Protein AF-A0A1Q9PCT9-F1 (afdb_monomer)

Nearest PDB structures (foldseek):
  8gqr-assembly1_A  TM=2.658E-01  e=9.750E+00  Duganella sp. ZLP-XI
  8h0m-assembly1_A  TM=2.637E-01  e=9.189E+00  Duganella sp. ZLP-XI

Radius of gyration: 24.41 Å; Cα contacts (8 Å, |Δi|>4): 560; chains: 1; bounding box: 60×68×47 Å

Solvent-accessible surface area (backbone atoms only — not comparable to full-atom values): 17422 Å² total; per-residue (Å²): 134,67,71,66,59,60,54,52,51,55,54,53,51,52,54,54,47,61,73,67,68,56,59,69,70,58,54,53,52,54,50,52,53,50,51,51,50,50,50,53,48,48,50,60,70,63,45,73,76,79,74,49,76,70,63,60,78,61,95,57,72,48,66,35,33,53,72,93,43,78,45,73,45,50,66,90,74,45,62,45,87,44,71,81,48,28,26,89,75,34,40,22,55,42,25,54,52,52,48,35,31,79,69,67,76,48,54,67,44,66,49,76,40,80,62,43,72,40,69,45,71,59,26,49,74,89,38,61,46,69,44,63,38,65,25,37,36,70,51,62,96,47,58,55,72,70,59,50,60,56,37,62,64,56,57,69,45,49,45,35,37,42,82,49,59,63,67,58,52,52,54,50,50,52,51,33,31,52,17,43,49,50,16,57,78,52,78,64,44,37,52,29,56,31,40,36,41,35,52,88,90,49,73,50,76,46,64,62,43,68,41,54,52,73,47,90,44,58,66,47,28,28,86,70,50,33,28,53,40,24,50,59,51,31,39,33,76,69,69,75,46,51,72,37,76,41,79,32,59,52,56,94,83,11,78,51,53,71,42,54,40,60,42,23,49,64,91,48,61,48,52,94,62,30,37,63,48,60,34,49,33,55,79,91,24,53,50,81,62,14,31,39,53,78,61,55,39,62,58,34,69,59,71,30,40,59,29,38,38,39,37,58,49,69,111

Secondary structure (DSSP, 8-state):
--HHHHHHHHHHHHHHHHHTT--HHHHHHHHHHHHHHHHHHHHHHHS------PSP--SSPEEEEETTEEEEE-GGG---S-TTTBPTT--BHHHHHHHHHHTTSS-EEEEEETTTTEEEEEEETTB--EEEEEE-TT-------S-GGGSB--TT-EEEEEE--HHHHHHHHHHHHHHHHHHHHTTT-EEEEEEEEE-SS-EEEEEEEEE----TTTTTB-TT--BTHHHHHHHHHTTS--EEEEEES-BTTBS---EEEEEEETTEE-BTTEEEEEEEE-GGGTGGGTTS-S--GGG-B-S--SEEEEEEEE-

Structure (mmCIF, N/CA/C/O backbone):
data_AF-A0A1Q9PCT9-F1
#
_entry.id   AF-A0A1Q9PCT9-F1
#
loop_
_atom_site.group_PDB
_atom_site.id
_atom_site.type_symbol
_atom_site.label_atom_id
_atom_site.label_alt_id
_atom_site.label_comp_id
_atom_site.label_asym_id
_atom_site.label_entity_id
_atom_site.label_seq_id
_atom_site.pdbx_PDB_ins_code
_atom_site.Cartn_x
_atom_site.Cartn_y
_atom_site.Cartn_z
_atom_site.occupancy
_atom_site.B_iso_or_equiv
_atom_site.auth_seq_id
_atom_site.auth_comp_id
_atom_site.auth_asym_id
_atom_site.auth_atom_id
_atom_site.pdbx_PDB_model_num
ATOM 1 N N . MET A 1 1 ? 27.025 -25.330 0.354 1.00 53.88 1 MET A N 1
ATOM 2 C CA . MET A 1 1 ? 28.000 -26.376 -0.045 1.00 53.88 1 MET A CA 1
ATOM 3 C C . MET A 1 1 ? 28.282 -26.209 -1.534 1.00 53.88 1 MET A C 1
ATOM 5 O O . MET A 1 1 ? 27.328 -26.138 -2.293 1.00 53.88 1 MET A O 1
ATOM 9 N N . ASN A 1 2 ? 29.544 -26.046 -1.945 1.00 63.84 2 ASN A N 1
ATOM 10 C CA . ASN A 1 2 ? 29.893 -25.657 -3.320 1.00 63.84 2 ASN A CA 1
ATOM 11 C C . ASN A 1 2 ? 29.570 -26.757 -4.348 1.00 63.84 2 ASN A C 1
ATOM 13 O O . ASN A 1 2 ? 29.967 -27.908 -4.169 1.00 63.84 2 ASN A O 1
ATOM 17 N N . ILE A 1 3 ? 28.930 -26.379 -5.462 1.00 64.38 3 ILE A N 1
ATOM 18 C CA . ILE A 1 3 ? 28.614 -27.245 -6.620 1.00 64.38 3 ILE A CA 1
ATOM 19 C C . ILE A 1 3 ? 29.861 -27.997 -7.129 1.00 64.38 3 ILE A C 1
ATOM 21 O O . ILE A 1 3 ? 29.770 -29.138 -7.587 1.00 64.38 3 ILE A O 1
ATOM 25 N N . SER A 1 4 ? 31.049 -27.405 -6.970 1.00 65.88 4 SER A N 1
ATOM 26 C CA . SER A 1 4 ? 32.327 -28.015 -7.351 1.00 65.88 4 SER A CA 1
ATOM 27 C C . SER A 1 4 ? 32.600 -29.360 -6.663 1.00 65.88 4 SER A C 1
ATOM 29 O O . SER A 1 4 ? 33.186 -30.241 -7.294 1.00 65.88 4 SER A O 1
ATOM 31 N N . ILE A 1 5 ? 32.136 -29.563 -5.424 1.00 75.38 5 ILE A N 1
ATOM 32 C CA . ILE A 1 5 ? 32.334 -30.813 -4.669 1.00 75.38 5 ILE A CA 1
ATOM 33 C C . ILE A 1 5 ? 31.554 -31.962 -5.320 1.00 75.38 5 ILE A C 1
ATOM 35 O O . ILE A 1 5 ? 32.090 -33.054 -5.507 1.00 75.38 5 ILE A O 1
ATOM 39 N N . PHE A 1 6 ? 30.315 -31.709 -5.744 1.00 70.19 6 PHE A N 1
ATOM 40 C CA . PHE A 1 6 ? 29.478 -32.711 -6.403 1.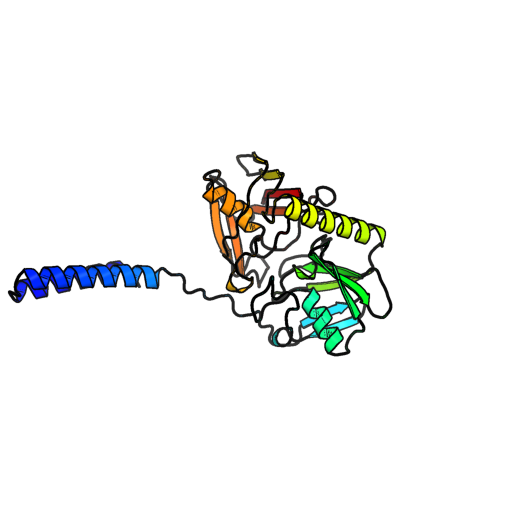00 70.19 6 PHE A CA 1
ATOM 41 C C . PHE A 1 6 ? 30.021 -33.122 -7.774 1.00 70.19 6 PHE A C 1
ATOM 43 O O . PHE A 1 6 ? 30.027 -34.308 -8.107 1.00 70.19 6 PHE A O 1
ATOM 50 N N . ILE A 1 7 ? 30.549 -32.160 -8.537 1.00 70.56 7 ILE A N 1
ATOM 51 C CA . ILE A 1 7 ? 31.214 -32.431 -9.818 1.00 70.56 7 ILE A CA 1
ATOM 52 C C . ILE A 1 7 ? 32.439 -33.331 -9.598 1.00 70.56 7 ILE A C 1
ATOM 54 O O . ILE A 1 7 ? 32.615 -34.318 -10.314 1.00 70.56 7 ILE A O 1
ATOM 58 N N . HIS A 1 8 ? 33.252 -33.051 -8.574 1.00 73.12 8 HIS A N 1
ATOM 59 C CA . HIS A 1 8 ? 34.438 -33.857 -8.262 1.00 73.12 8 HIS A CA 1
ATOM 60 C C . HIS A 1 8 ? 34.081 -35.292 -7.851 1.00 73.12 8 HIS A C 1
ATOM 62 O O . HIS A 1 8 ? 34.725 -36.237 -8.312 1.00 73.12 8 HIS A O 1
ATOM 68 N N . ILE A 1 9 ? 33.026 -35.477 -7.052 1.00 75.56 9 ILE A N 1
ATOM 69 C CA . ILE A 1 9 ? 32.539 -36.809 -6.661 1.00 75.56 9 ILE A CA 1
ATOM 70 C C . ILE A 1 9 ? 32.035 -37.585 -7.888 1.00 75.56 9 ILE A C 1
ATOM 72 O O . ILE A 1 9 ? 32.406 -38.747 -8.071 1.00 75.56 9 ILE A O 1
ATOM 76 N N . GLY A 1 10 ? 31.253 -36.945 -8.766 1.00 73.94 10 GLY A N 1
ATOM 77 C CA . GLY A 1 10 ? 30.738 -37.573 -9.987 1.00 73.94 10 GLY A CA 1
ATOM 78 C C . GLY A 1 10 ? 31.847 -38.018 -10.948 1.00 73.94 10 GLY A C 1
ATOM 79 O O . GLY A 1 10 ? 31.824 -39.142 -11.460 1.00 73.94 10 GLY A O 1
ATOM 80 N N . VAL A 1 11 ? 32.869 -37.177 -11.145 1.00 75.69 11 VAL A N 1
ATOM 81 C CA . VAL A 1 11 ? 34.042 -37.514 -11.970 1.00 75.69 11 VAL A CA 1
ATOM 82 C C . VAL A 1 11 ? 34.851 -38.649 -11.336 1.00 75.69 11 VAL A C 1
ATOM 84 O O . VAL A 1 11 ? 35.201 -39.607 -12.029 1.00 75.69 11 VAL A O 1
ATOM 87 N N . GLY A 1 12 ? 35.095 -38.602 -10.023 1.00 77.44 12 GLY A N 1
ATOM 88 C CA . GLY A 1 12 ? 35.807 -39.659 -9.301 1.00 77.44 12 GLY A CA 1
ATOM 89 C C . GLY A 1 12 ? 35.117 -41.022 -9.416 1.00 77.44 12 GLY A C 1
ATOM 90 O O . GLY A 1 12 ? 35.763 -42.032 -9.709 1.00 77.44 12 GLY A O 1
ATOM 91 N N . PHE A 1 13 ? 33.789 -41.053 -9.284 1.00 77.00 13 PHE A N 1
ATOM 92 C CA . PHE A 1 13 ? 32.997 -42.279 -9.394 1.00 77.00 13 PHE A CA 1
ATOM 93 C C . PHE A 1 13 ? 33.068 -42.905 -10.798 1.00 77.00 13 PHE A C 1
ATOM 95 O O . PHE A 1 13 ? 33.233 -44.122 -10.933 1.00 77.00 13 PHE A O 1
ATOM 102 N N . LYS A 1 14 ? 33.055 -42.078 -11.855 1.00 71.44 14 LYS A N 1
ATOM 103 C CA . LYS A 1 14 ? 33.232 -42.530 -13.247 1.00 71.44 14 LYS A CA 1
ATOM 104 C C . LYS A 1 14 ? 34.554 -43.279 -13.445 1.00 71.44 14 LYS A C 1
ATOM 106 O O . LYS A 1 14 ? 34.566 -44.354 -14.048 1.00 71.44 14 LYS A O 1
ATOM 111 N N . PHE A 1 15 ? 35.660 -42.755 -12.917 1.00 76.12 15 PHE A N 1
ATOM 112 C CA . PHE A 1 15 ? 36.971 -43.403 -13.039 1.00 76.12 15 PHE A CA 1
ATOM 113 C C . PHE A 1 15 ? 37.036 -44.749 -12.305 1.00 76.12 15 PHE A C 1
ATOM 115 O O . PHE A 1 15 ? 37.636 -45.700 -12.816 1.00 76.12 15 PHE A O 1
ATOM 122 N N . VAL A 1 16 ? 36.372 -44.874 -11.153 1.00 78.62 16 VAL A N 1
ATOM 123 C CA . VAL A 1 16 ? 36.284 -46.142 -10.409 1.00 78.62 16 VAL A CA 1
ATOM 124 C C . VAL A 1 16 ? 35.519 -47.207 -11.204 1.00 78.62 16 VAL A C 1
ATOM 126 O O . VAL A 1 16 ? 35.964 -48.356 -11.273 1.00 78.62 16 VAL A O 1
ATOM 129 N N . LEU A 1 17 ? 34.406 -46.838 -11.848 1.00 72.12 17 LEU A N 1
ATOM 130 C CA . LEU A 1 17 ? 33.608 -47.761 -12.664 1.00 72.12 17 LEU A CA 1
ATOM 131 C C . LEU A 1 17 ? 34.354 -48.244 -13.916 1.00 72.12 17 LEU A C 1
ATOM 133 O O . LEU A 1 17 ? 34.325 -49.438 -14.222 1.00 72.12 17 LEU A O 1
ATOM 137 N N . ILE A 1 18 ? 35.078 -47.345 -14.594 1.00 70.50 18 ILE A N 1
ATOM 138 C CA . ILE A 1 18 ? 35.926 -47.686 -15.749 1.00 70.50 18 ILE A CA 1
ATOM 139 C C . ILE A 1 18 ? 37.023 -48.675 -15.331 1.00 70.50 18 ILE A C 1
ATOM 141 O O . ILE A 1 18 ? 37.248 -49.684 -16.003 1.00 70.50 18 ILE A O 1
ATOM 145 N N . ARG A 1 19 ? 37.666 -48.445 -14.178 1.00 78.81 19 ARG A N 1
ATOM 146 C CA . ARG A 1 19 ? 38.745 -49.306 -13.669 1.00 78.81 19 ARG A CA 1
ATOM 147 C C . ARG A 1 19 ? 38.273 -50.725 -13.331 1.00 78.81 19 ARG A C 1
ATOM 149 O O . ARG A 1 19 ? 39.052 -51.666 -13.463 1.00 78.81 19 ARG A O 1
ATOM 156 N N . LYS A 1 20 ? 37.005 -50.904 -12.947 1.00 77.25 20 LYS A N 1
ATOM 157 C CA . LYS A 1 20 ? 36.415 -52.215 -12.617 1.00 77.25 20 LYS A CA 1
ATOM 158 C C . LYS A 1 20 ? 35.910 -53.019 -13.830 1.00 77.25 20 LYS A C 1
ATOM 160 O O . LYS A 1 20 ? 35.300 -54.065 -13.628 1.00 77.25 20 LYS A O 1
ATOM 165 N N . LYS A 1 21 ? 36.165 -52.580 -15.076 1.00 76.44 21 LYS A N 1
ATOM 166 C CA . LYS A 1 21 ? 35.731 -53.257 -16.325 1.00 76.44 21 LYS A CA 1
ATOM 167 C C . LYS A 1 21 ? 34.232 -53.605 -16.350 1.00 76.44 21 LYS A C 1
ATOM 169 O O . LYS A 1 21 ? 33.817 -54.604 -16.939 1.00 76.44 21 LYS A O 1
ATOM 174 N N . VAL A 1 22 ? 33.405 -52.782 -15.710 1.00 67.75 22 VAL A N 1
ATOM 175 C CA . VAL A 1 22 ? 31.949 -52.938 -15.763 1.00 67.75 22 VAL A CA 1
ATOM 176 C C . VAL A 1 22 ? 31.501 -52.731 -17.215 1.00 67.75 22 VAL A C 1
ATOM 178 O O . VAL A 1 22 ? 31.987 -51.821 -17.888 1.00 67.75 22 VAL A O 1
ATOM 181 N N . LYS A 1 23 ? 30.609 -53.592 -17.731 1.00 68.69 23 LYS A N 1
ATOM 182 C CA . LYS A 1 23 ? 30.134 -53.536 -19.127 1.00 68.69 23 LYS A CA 1
ATOM 183 C C . LYS A 1 23 ? 29.709 -52.109 -19.492 1.00 68.69 23 LYS A C 1
ATOM 185 O O . LYS A 1 23 ? 28.895 -51.507 -18.796 1.00 68.69 23 LYS A O 1
ATOM 190 N N . ASN A 1 24 ? 30.207 -51.618 -20.627 1.00 65.25 24 ASN A N 1
ATOM 191 C CA . ASN A 1 24 ? 30.116 -50.216 -21.059 1.00 65.25 24 ASN A CA 1
ATOM 192 C C . ASN A 1 24 ? 28.680 -49.640 -21.034 1.00 65.25 24 ASN A C 1
ATOM 194 O O . ASN A 1 24 ? 28.473 -48.480 -20.692 1.00 65.25 24 ASN A O 1
ATOM 198 N N . LYS A 1 25 ? 27.661 -50.472 -21.306 1.00 63.91 25 LYS A N 1
ATOM 199 C CA . LYS A 1 25 ? 26.245 -50.072 -21.211 1.00 63.91 25 LYS A CA 1
ATOM 200 C C . LYS A 1 25 ? 25.817 -49.691 -19.786 1.00 63.91 25 LYS A C 1
ATOM 202 O O . LYS A 1 25 ? 25.091 -48.721 -19.620 1.00 63.91 25 LYS A O 1
ATOM 207 N N . PHE A 1 26 ? 26.280 -50.411 -18.766 1.00 68.31 26 PHE A N 1
ATOM 208 C CA . PHE A 1 26 ? 25.910 -50.157 -17.368 1.00 68.31 26 PHE A CA 1
ATOM 209 C C . PHE A 1 26 ? 26.578 -48.886 -16.823 1.00 68.31 26 PHE A C 1
ATOM 211 O O . PHE A 1 26 ? 25.978 -48.146 -16.048 1.00 68.31 26 PHE A O 1
ATOM 218 N N . VAL A 1 27 ? 27.800 -48.599 -17.288 1.00 68.19 27 VAL A N 1
ATOM 219 C CA . VAL A 1 27 ? 28.531 -47.367 -16.956 1.00 68.19 27 VAL A CA 1
ATOM 220 C C . VAL A 1 27 ? 27.801 -46.141 -17.510 1.00 68.19 27 VAL A C 1
ATOM 222 O O . VAL A 1 27 ? 27.614 -45.171 -16.783 1.00 68.19 27 VAL A O 1
ATOM 225 N N . ASN A 1 28 ? 27.305 -46.209 -18.749 1.00 73.88 28 ASN A N 1
ATOM 226 C CA . ASN A 1 28 ? 26.547 -45.108 -19.349 1.00 73.88 28 ASN A CA 1
ATOM 227 C C . ASN A 1 28 ? 25.229 -44.830 -18.607 1.00 73.88 28 ASN A C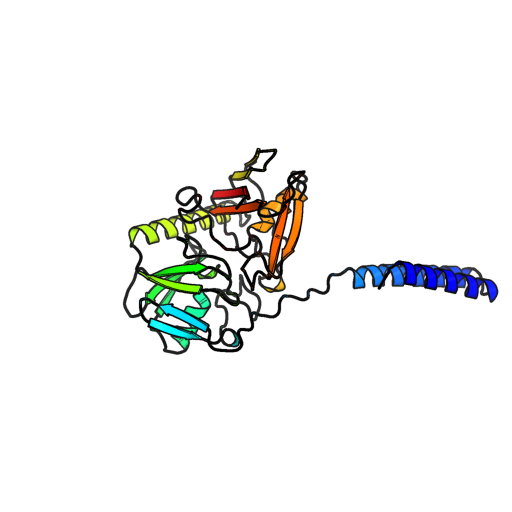 1
ATOM 229 O O . ASN A 1 28 ? 24.939 -43.673 -18.319 1.00 73.88 28 ASN A O 1
ATOM 233 N N . TYR A 1 29 ? 24.470 -45.867 -18.227 1.00 76.56 29 TYR A N 1
ATOM 234 C CA . TYR A 1 29 ? 23.248 -45.685 -17.428 1.00 76.56 29 TYR A CA 1
ATOM 235 C C . TYR A 1 29 ? 23.532 -45.086 -16.048 1.00 76.56 29 TYR A C 1
ATOM 237 O O . TYR A 1 29 ? 22.840 -44.163 -15.626 1.00 76.56 29 TYR A O 1
ATOM 245 N N . SER A 1 30 ? 24.568 -45.570 -15.356 1.00 74.12 30 SER A N 1
ATOM 246 C CA . SER A 1 30 ? 24.943 -45.046 -14.040 1.00 74.12 30 SER A CA 1
ATOM 247 C C . SER A 1 30 ? 25.356 -43.573 -14.103 1.00 74.12 30 SER A C 1
ATOM 249 O O . SER A 1 30 ? 24.954 -42.801 -13.235 1.00 74.12 30 SER A O 1
ATOM 251 N N . ILE A 1 31 ? 26.092 -43.161 -15.143 1.00 76.75 31 ILE A N 1
ATOM 252 C CA . ILE A 1 31 ? 26.453 -41.754 -15.363 1.00 76.75 31 ILE A CA 1
ATOM 253 C C . ILE A 1 31 ? 25.202 -40.903 -15.588 1.00 76.75 31 ILE A C 1
ATOM 255 O O . ILE A 1 31 ? 25.047 -39.900 -14.904 1.00 76.75 31 ILE A O 1
ATOM 259 N N . VAL A 1 32 ? 24.290 -41.313 -16.478 1.00 78.38 32 VAL A N 1
ATOM 260 C CA . VAL A 1 32 ? 23.057 -40.554 -16.761 1.00 78.38 32 VAL A CA 1
ATOM 261 C C . VAL A 1 32 ? 22.205 -40.388 -15.502 1.00 78.38 32 VAL A C 1
ATOM 263 O O . VAL A 1 32 ? 21.784 -39.276 -15.199 1.00 78.38 32 VAL A O 1
ATOM 266 N N . ILE A 1 33 ? 22.006 -41.459 -14.728 1.00 81.94 33 ILE A N 1
ATOM 267 C CA . ILE A 1 33 ? 21.244 -41.401 -13.471 1.00 81.94 33 ILE A CA 1
ATOM 268 C C . ILE A 1 33 ? 21.929 -40.467 -12.469 1.00 81.94 33 ILE A C 1
ATOM 270 O O . ILE A 1 33 ? 21.268 -39.632 -11.862 1.00 81.94 33 ILE A O 1
ATOM 274 N N . THR A 1 34 ? 23.254 -40.553 -12.329 1.00 78.94 34 THR A N 1
ATOM 275 C CA . THR A 1 34 ? 24.008 -39.699 -11.398 1.00 78.94 34 THR A CA 1
ATOM 276 C C . THR A 1 34 ? 23.915 -38.233 -11.816 1.00 78.94 34 THR A C 1
ATOM 278 O O . THR A 1 34 ? 23.679 -37.374 -10.977 1.00 78.94 34 THR A O 1
ATOM 281 N N . THR A 1 35 ? 24.034 -37.934 -13.111 1.00 78.94 35 THR A N 1
ATOM 282 C CA . THR A 1 35 ? 23.870 -36.579 -13.645 1.00 78.94 35 THR A CA 1
ATOM 283 C C . THR A 1 35 ? 22.455 -36.050 -13.419 1.00 78.94 35 THR A C 1
ATOM 285 O O . THR A 1 35 ? 22.320 -34.922 -12.961 1.00 78.94 35 THR A O 1
ATOM 288 N N . LEU A 1 36 ? 21.410 -36.852 -13.649 1.00 82.69 36 LEU A N 1
ATOM 289 C CA . LEU A 1 36 ? 20.026 -36.458 -13.358 1.00 82.69 36 LEU A CA 1
ATOM 290 C C . LEU A 1 36 ? 19.800 -36.202 -11.862 1.00 82.69 36 LEU A C 1
ATOM 292 O O . LEU A 1 36 ? 19.163 -35.215 -11.516 1.00 82.69 36 LEU A O 1
ATOM 296 N N . PHE A 1 37 ? 20.366 -37.024 -10.974 1.00 85.56 37 PHE A N 1
ATOM 297 C CA . PHE A 1 37 ? 20.307 -36.796 -9.525 1.00 85.56 37 PHE A CA 1
ATOM 298 C C . PHE A 1 37 ? 21.080 -35.550 -9.091 1.00 85.56 37 PHE A C 1
ATOM 300 O O . PHE A 1 37 ? 20.632 -34.843 -8.196 1.00 85.56 37 PHE A O 1
ATOM 307 N N . LEU A 1 38 ? 22.225 -35.258 -9.712 1.00 77.56 38 LEU A N 1
ATOM 308 C CA . LEU A 1 38 ? 22.997 -34.051 -9.423 1.00 77.56 38 LEU A CA 1
ATOM 309 C C . LEU A 1 38 ? 22.291 -32.791 -9.925 1.00 77.56 38 LEU A C 1
ATOM 311 O O . LEU A 1 38 ? 22.282 -31.796 -9.212 1.00 77.56 38 LEU A O 1
ATOM 315 N N . ILE A 1 39 ? 21.670 -32.840 -11.107 1.00 76.94 39 ILE A N 1
ATOM 316 C CA . ILE A 1 39 ? 20.844 -31.746 -11.632 1.00 76.94 39 ILE A CA 1
ATOM 317 C C . ILE A 1 39 ? 19.611 -31.563 -10.745 1.00 76.94 39 ILE A C 1
ATOM 319 O O . ILE A 1 39 ? 19.374 -30.463 -10.269 1.00 76.94 39 ILE A O 1
ATOM 323 N N . GLY A 1 40 ? 18.876 -32.636 -10.444 1.00 82.62 40 GLY A N 1
ATOM 324 C CA . GLY A 1 40 ? 17.710 -32.588 -9.561 1.00 82.62 40 GLY A CA 1
ATOM 325 C C . GLY A 1 40 ? 18.053 -32.128 -8.143 1.00 82.62 40 GLY A C 1
ATOM 326 O O . GLY A 1 40 ? 17.316 -31.343 -7.564 1.00 82.62 40 GLY A O 1
ATOM 327 N N . GLY A 1 41 ? 19.196 -32.552 -7.601 1.00 80.19 41 GLY A N 1
ATOM 328 C CA . GLY A 1 41 ? 19.696 -32.129 -6.293 1.00 80.19 41 GLY A CA 1
ATOM 329 C C . GLY A 1 41 ? 20.194 -30.685 -6.278 1.00 80.19 41 GLY A C 1
ATOM 330 O O . GLY A 1 41 ? 19.955 -29.977 -5.307 1.00 80.19 41 GLY A O 1
ATOM 331 N N . ALA A 1 42 ? 20.846 -30.222 -7.349 1.00 72.38 42 ALA A N 1
ATOM 332 C CA . ALA A 1 42 ? 21.227 -28.822 -7.505 1.00 72.38 42 ALA A CA 1
ATOM 333 C C . ALA A 1 42 ? 19.991 -27.930 -7.640 1.00 72.38 42 ALA A C 1
ATOM 335 O O . ALA A 1 42 ? 19.923 -26.928 -6.943 1.00 72.38 42 ALA A O 1
ATOM 336 N N . ILE A 1 43 ? 18.997 -28.338 -8.438 1.00 74.62 43 ILE A N 1
ATOM 337 C CA . ILE A 1 43 ? 17.694 -27.669 -8.524 1.00 74.62 43 ILE A CA 1
ATOM 338 C C . ILE A 1 43 ? 17.048 -27.647 -7.138 1.00 74.62 43 ILE A C 1
ATOM 340 O O . ILE A 1 43 ? 16.736 -26.574 -6.656 1.00 74.62 43 ILE A O 1
ATOM 344 N N . PHE A 1 44 ? 16.945 -28.782 -6.441 1.00 76.38 44 PHE A N 1
ATOM 345 C CA . PHE A 1 44 ? 16.351 -28.870 -5.100 1.00 76.38 44 PHE A CA 1
ATOM 346 C C . PHE A 1 44 ? 17.068 -28.008 -4.046 1.00 76.38 44 PHE A C 1
ATOM 348 O O . PHE A 1 44 ? 16.420 -27.453 -3.167 1.00 76.38 44 PHE A O 1
ATOM 355 N N . LEU A 1 45 ? 18.397 -27.881 -4.123 1.00 68.69 45 LEU A N 1
ATOM 356 C CA . LEU A 1 45 ? 19.187 -27.011 -3.241 1.00 68.69 45 LEU A CA 1
ATOM 357 C C . LEU A 1 45 ? 19.157 -25.534 -3.661 1.00 68.69 45 LEU A C 1
ATOM 359 O O . LEU A 1 45 ? 19.481 -24.676 -2.843 1.00 68.69 45 LEU A O 1
ATOM 363 N N . GLN A 1 46 ? 18.822 -25.252 -4.919 1.00 59.94 46 GLN A N 1
ATOM 364 C CA . GLN A 1 46 ? 18.619 -23.908 -5.457 1.00 59.94 46 GLN A CA 1
ATOM 365 C C . GLN A 1 46 ? 17.171 -23.444 -5.369 1.00 59.94 46 GLN A C 1
ATOM 367 O O . GLN A 1 46 ? 16.947 -22.255 -5.560 1.00 59.94 46 GLN A O 1
ATOM 372 N N . ILE A 1 47 ? 16.208 -24.322 -5.053 1.00 50.91 47 ILE A N 1
ATOM 373 C CA . ILE A 1 47 ? 14.916 -23.877 -4.536 1.00 50.91 47 ILE A CA 1
ATOM 374 C C . ILE A 1 47 ? 15.279 -23.135 -3.251 1.00 50.91 47 ILE A C 1
ATOM 376 O O . ILE A 1 47 ? 15.750 -23.792 -2.312 1.00 50.91 47 ILE A O 1
ATOM 380 N N . PRO A 1 48 ? 15.156 -21.793 -3.199 1.00 47.47 48 PRO A N 1
ATOM 381 C CA . PRO A 1 48 ? 15.313 -21.102 -1.939 1.00 47.47 48 PRO A CA 1
ATOM 382 C C . PRO A 1 48 ? 14.337 -21.799 -1.006 1.00 47.47 48 PRO A C 1
ATOM 384 O O . PRO A 1 48 ? 13.136 -21.849 -1.276 1.00 47.47 48 PRO A O 1
ATOM 387 N N . ARG A 1 49 ? 14.860 -22.444 0.046 1.00 44.50 49 ARG A N 1
ATOM 388 C CA . ARG A 1 49 ? 14.000 -22.788 1.168 1.00 44.50 49 ARG A CA 1
ATOM 389 C C . ARG A 1 49 ? 13.426 -21.445 1.546 1.00 44.50 49 ARG A C 1
ATOM 391 O O . ARG A 1 49 ? 14.182 -20.592 2.002 1.00 44.50 49 ARG A O 1
ATOM 398 N N . SER A 1 50 ? 12.153 -21.248 1.229 1.00 45.34 50 SER A N 1
ATOM 399 C CA . SER A 1 50 ? 11.361 -20.181 1.788 1.00 45.34 50 SER A CA 1
A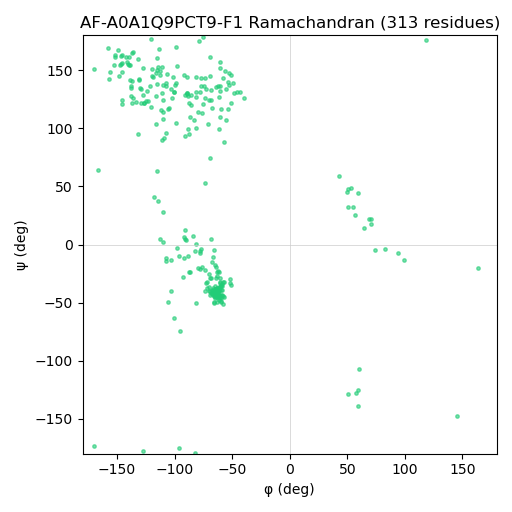TOM 400 C C . SER A 1 50 ? 11.453 -20.415 3.289 1.00 45.34 50 SER A C 1
ATOM 402 O O . SER A 1 50 ? 10.702 -21.185 3.878 1.00 45.34 50 SER A O 1
ATOM 404 N N . SER A 1 51 ? 12.481 -19.846 3.914 1.00 44.97 51 SER A N 1
ATOM 405 C CA . SER A 1 51 ? 12.350 -19.343 5.258 1.00 44.97 51 SER A CA 1
ATOM 406 C C . SER A 1 51 ? 11.435 -18.149 5.082 1.00 44.97 51 SER A C 1
ATOM 408 O O . SER A 1 51 ? 11.901 -17.010 5.048 1.00 44.97 51 SER A O 1
ATOM 410 N N . ALA A 1 52 ? 10.150 -18.447 4.855 1.00 51.62 52 ALA A N 1
ATOM 411 C CA . ALA A 1 52 ? 9.083 -17.520 5.129 1.00 51.62 52 ALA A CA 1
ATOM 412 C C . ALA A 1 52 ? 9.483 -16.849 6.444 1.00 51.62 52 ALA A C 1
ATOM 414 O O . ALA A 1 52 ? 9.861 -17.571 7.385 1.00 51.62 52 ALA A O 1
ATOM 415 N N . PRO A 1 53 ? 9.533 -15.508 6.491 1.00 57.16 53 PRO A N 1
ATOM 416 C CA . PRO A 1 53 ? 9.656 -14.816 7.755 1.00 57.16 53 PRO A CA 1
ATOM 417 C C . PRO A 1 53 ? 8.697 -15.506 8.725 1.00 57.16 53 PRO A C 1
ATOM 419 O O . PRO A 1 53 ? 7.564 -15.795 8.325 1.00 57.16 53 PRO A O 1
ATOM 422 N N . PRO A 1 54 ? 9.146 -15.871 9.936 1.00 59.09 54 PRO A N 1
ATOM 423 C CA . PRO A 1 54 ? 8.220 -16.427 10.903 1.00 59.09 54 PRO A CA 1
ATOM 424 C C . PRO A 1 54 ? 7.022 -15.475 11.012 1.00 59.09 54 PRO A C 1
ATOM 426 O O . PRO A 1 54 ? 7.213 -14.257 10.854 1.00 59.09 54 PRO A O 1
ATOM 429 N N . PRO A 1 55 ? 5.805 -16.008 11.236 1.00 64.12 55 PRO A N 1
ATOM 430 C CA . PRO A 1 55 ? 4.656 -15.161 11.503 1.00 64.12 55 PRO A CA 1
ATOM 431 C C . PRO A 1 55 ? 5.067 -14.168 12.588 1.00 64.12 55 PRO A C 1
ATOM 433 O O . PRO A 1 55 ? 5.844 -14.536 13.472 1.00 64.12 55 PRO A O 1
ATOM 436 N N . PRO A 1 56 ? 4.659 -12.903 12.474 1.00 61.62 56 PRO A N 1
ATOM 437 C CA . PRO A 1 56 ? 5.241 -11.864 13.295 1.00 61.62 56 PRO A CA 1
ATOM 438 C C . PRO A 1 56 ? 5.014 -12.188 14.784 1.00 61.62 56 PRO A C 1
ATOM 440 O O . PRO A 1 56 ? 3.885 -12.309 15.255 1.00 61.62 56 PRO A O 1
ATOM 443 N N . THR A 1 57 ? 6.114 -12.406 15.506 1.00 58.97 57 THR A N 1
ATOM 444 C CA . THR A 1 57 ? 6.126 -12.828 16.908 1.00 58.97 57 THR A CA 1
ATOM 445 C C . THR A 1 57 ? 6.562 -11.637 17.739 1.00 58.97 57 THR A C 1
ATOM 447 O O . THR A 1 57 ? 7.756 -11.387 17.897 1.00 58.97 57 THR A O 1
ATOM 450 N N . SER A 1 58 ? 5.617 -10.878 18.285 1.00 59.22 58 SER A N 1
ATOM 451 C CA . SER A 1 58 ? 5.960 -10.011 19.408 1.00 59.22 58 SER A CA 1
ATOM 452 C C . SER A 1 58 ? 5.831 -10.839 20.682 1.00 59.22 58 SER A C 1
ATOM 454 O O . SER A 1 58 ? 4.719 -11.176 21.090 1.00 59.22 58 SER A O 1
ATOM 456 N N . GLU A 1 59 ? 6.945 -11.175 21.334 1.00 49.66 59 GLU A N 1
ATOM 457 C CA . GLU A 1 59 ? 6.879 -11.654 22.716 1.00 49.66 59 GLU A CA 1
ATOM 458 C C . GLU A 1 59 ? 6.273 -10.533 23.585 1.00 49.66 59 GLU A C 1
ATOM 460 O O . GLU A 1 59 ? 6.949 -9.578 23.963 1.00 49.66 59 GLU A O 1
ATOM 465 N N . GLY A 1 60 ? 4.973 -10.623 23.882 1.00 56.50 60 GLY A N 1
ATOM 466 C CA . GLY A 1 60 ? 4.266 -9.687 24.756 1.00 56.50 60 GLY A CA 1
ATOM 467 C C . GLY A 1 60 ? 3.133 -8.903 24.093 1.00 56.50 60 GLY A C 1
ATOM 468 O O . GLY A 1 60 ? 2.847 -9.021 22.907 1.00 56.50 60 GLY A O 1
ATOM 469 N N . SER A 1 61 ? 2.437 -8.112 24.912 1.00 65.94 61 SER A N 1
ATOM 470 C CA . SER A 1 61 ? 1.303 -7.301 24.467 1.00 65.94 61 SER A CA 1
ATOM 471 C C . SER A 1 61 ? 1.770 -6.074 23.678 1.00 65.94 61 SER A C 1
ATOM 473 O O . SER A 1 61 ? 2.458 -5.222 24.252 1.00 65.94 61 SER A O 1
ATOM 475 N N . VAL A 1 62 ? 1.339 -5.941 22.426 1.00 86.38 62 VAL A N 1
ATOM 476 C CA . VAL A 1 62 ? 1.542 -4.740 21.599 1.00 86.38 62 VAL A CA 1
ATOM 477 C C . VAL A 1 62 ? 0.481 -3.705 21.957 1.00 86.38 62 VAL A C 1
ATOM 479 O O . VAL A 1 62 ? -0.651 -4.071 22.275 1.00 86.38 62 VAL A O 1
ATOM 482 N N . ASN A 1 63 ? 0.842 -2.419 21.937 1.00 90.00 63 ASN A N 1
ATOM 483 C CA . ASN A 1 63 ? -0.102 -1.335 22.203 1.00 90.00 63 ASN A CA 1
ATOM 484 C C . ASN A 1 63 ? -0.590 -0.707 20.896 1.00 90.00 63 ASN A C 1
ATOM 486 O O . ASN A 1 63 ? 0.221 -0.402 20.025 1.00 90.00 63 ASN A O 1
ATOM 490 N N . ILE A 1 64 ? -1.888 -0.426 20.820 1.00 94.12 64 ILE A N 1
ATOM 491 C CA . ILE A 1 64 ? -2.467 0.490 19.835 1.00 94.12 64 ILE A CA 1
ATOM 492 C C . ILE A 1 64 ? -3.157 1.644 20.558 1.00 94.12 64 ILE A C 1
ATOM 494 O O . ILE A 1 64 ? -3.640 1.478 21.683 1.00 94.12 64 ILE A O 1
ATOM 498 N N . LEU A 1 65 ? -3.213 2.809 19.920 1.00 96.38 65 LEU A N 1
ATOM 499 C CA . LEU A 1 65 ? -3.860 3.994 20.476 1.00 96.38 65 LEU A CA 1
ATOM 500 C C . LEU A 1 65 ? -5.203 4.234 19.781 1.00 96.38 65 LEU A C 1
ATOM 502 O O . LEU A 1 65 ? -5.227 4.525 18.593 1.00 96.38 65 LEU A O 1
ATOM 506 N N . ILE A 1 66 ? -6.314 4.171 20.513 1.00 96.50 66 ILE A N 1
ATOM 507 C CA . ILE A 1 66 ? -7.646 4.523 20.003 1.00 96.50 66 ILE A CA 1
ATOM 508 C C . ILE A 1 66 ? -8.092 5.815 20.681 1.00 96.50 66 ILE A C 1
ATOM 510 O O . ILE A 1 66 ? -8.362 5.850 21.887 1.00 96.50 66 ILE A O 1
ATOM 514 N N . GLY A 1 67 ? -8.102 6.916 19.925 1.00 94.38 67 GLY A N 1
ATOM 515 C CA . GLY A 1 67 ? -8.304 8.249 20.489 1.00 94.38 67 GLY A CA 1
ATOM 516 C C . GLY A 1 67 ? -7.214 8.579 21.517 1.00 94.38 67 GLY A C 1
ATOM 517 O O . GLY A 1 67 ? -6.068 8.831 21.155 1.00 94.38 67 GLY A O 1
ATOM 518 N N . ALA A 1 68 ? -7.571 8.577 22.805 1.00 94.19 68 ALA A N 1
ATOM 519 C CA . ALA A 1 68 ? -6.646 8.803 23.923 1.00 94.19 68 ALA A CA 1
ATOM 520 C C . ALA A 1 68 ? -6.378 7.546 24.779 1.00 94.19 68 ALA A C 1
ATOM 522 O O . ALA A 1 68 ? -5.674 7.633 25.787 1.00 94.19 68 ALA A O 1
ATOM 523 N N . LYS A 1 69 ? -6.958 6.391 24.425 1.00 96.62 69 LYS A N 1
ATOM 524 C CA . LYS A 1 69 ? -6.861 5.145 25.197 1.00 96.62 69 LYS A CA 1
ATOM 525 C C . LYS A 1 69 ? -5.867 4.185 24.549 1.00 96.62 69 LYS A C 1
ATOM 527 O O . LYS A 1 69 ? -5.922 3.948 23.346 1.00 96.62 69 LYS A O 1
ATOM 532 N N . ASN A 1 70 ? -4.992 3.596 25.359 1.00 96.31 70 ASN A N 1
ATOM 533 C CA . ASN A 1 70 ? -4.116 2.515 24.913 1.00 96.31 70 ASN A CA 1
ATOM 534 C C . ASN A 1 70 ? -4.813 1.168 25.097 1.00 96.31 70 ASN A C 1
ATOM 536 O O . ASN A 1 70 ? -5.243 0.842 26.205 1.00 96.31 70 ASN A O 1
ATOM 540 N N . HIS A 1 71 ? -4.849 0.380 24.031 1.00 95.75 71 HIS A N 1
ATOM 541 C CA . HIS A 1 71 ? -5.345 -0.989 24.026 1.00 95.75 71 HIS A CA 1
ATOM 542 C C . HIS A 1 71 ? -4.192 -1.947 23.771 1.00 95.75 71 HIS A C 1
ATOM 544 O O . HIS A 1 71 ? -3.245 -1.620 23.059 1.00 95.75 71 HIS A O 1
ATOM 550 N N . LYS A 1 72 ? -4.269 -3.126 24.384 1.00 94.62 72 LYS A N 1
ATOM 551 C CA . LYS A 1 72 ? -3.247 -4.163 24.298 1.00 94.62 72 LYS A CA 1
ATOM 552 C C . LYS A 1 72 ? -3.807 -5.385 23.603 1.00 94.62 72 LYS A C 1
ATOM 554 O O . LYS A 1 72 ? -4.906 -5.807 23.941 1.00 94.62 72 LYS A O 1
ATOM 559 N N . PHE A 1 73 ? -3.023 -5.986 22.721 1.00 94.31 73 PHE A N 1
ATOM 560 C CA . PHE A 1 73 ? -3.372 -7.251 22.081 1.00 94.31 73 PHE A CA 1
ATOM 561 C C . PHE A 1 73 ? -2.148 -8.164 21.965 1.00 94.31 73 PHE A C 1
ATOM 563 O O . PHE A 1 73 ? -1.009 -7.705 22.089 1.00 94.31 73 PHE A O 1
ATOM 570 N N . ASN A 1 74 ? -2.390 -9.460 21.764 1.00 93.62 74 ASN A N 1
ATOM 571 C CA . ASN A 1 74 ? -1.357 -10.421 21.386 1.00 93.62 74 ASN A CA 1
ATOM 572 C C . ASN A 1 74 ? -1.550 -10.777 19.902 1.00 93.62 74 ASN A C 1
ATOM 574 O O . ASN A 1 74 ? -2.586 -11.362 19.583 1.00 93.62 74 ASN A O 1
ATOM 578 N N . PRO A 1 75 ? -0.590 -10.464 19.018 1.00 93.88 75 PRO A N 1
ATOM 579 C CA . PRO A 1 75 ? -0.651 -10.815 17.601 1.00 93.88 75 PRO A CA 1
ATOM 580 C C . PRO A 1 75 ? -0.950 -12.281 17.298 1.00 93.88 75 PRO A C 1
ATOM 582 O O . PRO A 1 75 ? -1.677 -12.561 16.354 1.00 93.88 75 PRO A O 1
ATOM 585 N N . GLU A 1 76 ? -0.464 -13.216 18.121 1.00 92.81 76 GLU A N 1
ATOM 586 C CA . GLU A 1 76 ? -0.703 -14.656 17.923 1.00 92.81 76 GLU A CA 1
ATOM 587 C C . GLU A 1 76 ? -2.183 -15.048 18.066 1.00 92.81 76 GLU A C 1
ATOM 589 O O . GLU A 1 76 ? -2.590 -16.119 17.621 1.00 92.81 76 GLU A O 1
ATOM 594 N N . ASN A 1 77 ? -2.992 -14.187 18.690 1.00 95.12 77 ASN A N 1
ATOM 595 C CA . ASN A 1 77 ? -4.420 -14.409 18.891 1.00 95.12 77 ASN A CA 1
ATOM 596 C C . ASN A 1 77 ? -5.290 -13.698 17.842 1.00 95.12 77 ASN A C 1
ATOM 598 O O . ASN A 1 77 ? -6.516 -13.817 17.898 1.00 95.12 77 ASN A O 1
ATOM 602 N N . VAL A 1 78 ? -4.694 -12.929 16.925 1.00 96.88 78 VAL A N 1
ATOM 603 C CA . VAL A 1 78 ? -5.438 -12.209 15.888 1.00 96.88 78 VAL A CA 1
ATOM 604 C C . VAL A 1 78 ? -5.661 -13.138 14.701 1.00 96.88 78 VAL A C 1
ATOM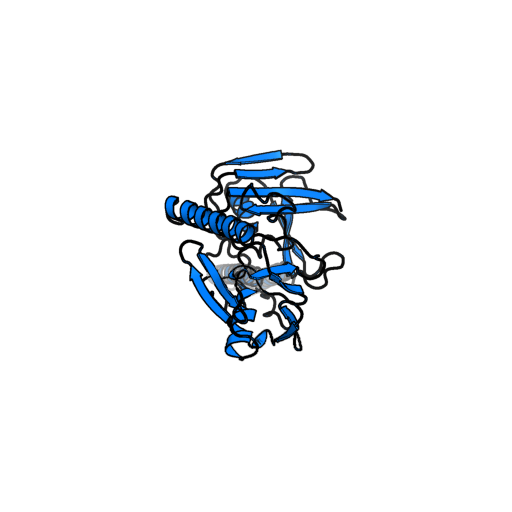 606 O O . VAL A 1 78 ? -4.732 -13.758 14.189 1.00 96.88 78 VAL A O 1
ATOM 609 N N . THR A 1 79 ? -6.912 -13.238 14.257 1.00 97.31 79 THR A N 1
ATOM 610 C CA . THR A 1 79 ? -7.292 -13.987 13.054 1.00 97.31 79 THR A CA 1
ATOM 611 C C . THR A 1 79 ? -7.722 -13.000 11.982 1.00 97.31 79 THR A C 1
ATOM 613 O O . THR A 1 79 ? -8.449 -12.057 12.284 1.00 97.31 79 THR A O 1
ATOM 616 N N . SER A 1 80 ? -7.291 -13.212 10.738 1.00 98.19 80 SER A N 1
ATOM 617 C CA . SER A 1 80 ? -7.689 -12.320 9.653 1.00 98.19 80 SER A CA 1
ATOM 618 C C . SER A 1 80 ? -9.137 -12.541 9.220 1.00 98.19 80 SER A C 1
ATOM 620 O O . SER A 1 80 ? -9.564 -13.679 9.010 1.00 98.19 80 SER A O 1
ATOM 622 N N . ILE A 1 81 ? -9.863 -11.444 9.002 1.00 98.44 81 ILE A N 1
ATOM 623 C CA . ILE A 1 81 ? -11.165 -11.424 8.327 1.00 98.44 81 ILE A CA 1
ATOM 624 C C . ILE A 1 81 ? -11.039 -11.204 6.809 1.00 98.44 81 ILE A C 1
ATOM 626 O O . ILE A 1 81 ? -12.044 -11.125 6.103 1.00 98.44 81 ILE A O 1
ATOM 630 N N . ARG A 1 82 ? -9.806 -11.159 6.284 1.00 98.25 82 ARG A N 1
ATOM 631 C CA . ARG A 1 82 ? -9.474 -11.117 4.850 1.00 98.25 82 ARG A CA 1
ATOM 632 C C . ARG A 1 82 ? -8.720 -12.380 4.412 1.00 98.25 82 ARG A C 1
ATOM 634 O O . ARG A 1 82 ? -7.570 -12.290 3.969 1.00 98.25 82 ARG A O 1
ATOM 641 N N . PRO A 1 83 ? -9.346 -13.574 4.490 1.00 97.94 83 PRO A N 1
ATOM 642 C CA . PRO A 1 83 ? -8.716 -14.826 4.061 1.00 97.94 83 PRO A CA 1
ATOM 643 C C . PRO A 1 83 ? -8.464 -14.881 2.546 1.00 97.94 83 PRO A C 1
ATOM 645 O O . PRO A 1 83 ? -7.791 -15.788 2.072 1.00 97.94 83 PRO A O 1
ATOM 648 N N . ASP A 1 84 ? -9.012 -13.933 1.781 1.00 98.44 84 ASP A N 1
ATOM 649 C CA . ASP A 1 84 ? -8.716 -13.713 0.367 1.00 98.44 84 ASP A CA 1
ATOM 650 C C . ASP A 1 84 ? -7.388 -12.969 0.136 1.00 98.44 84 ASP A C 1
ATOM 652 O O . ASP A 1 84 ? -6.818 -13.082 -0.948 1.00 98.44 84 ASP A O 1
ATOM 656 N N . ILE A 1 85 ? -6.879 -12.241 1.139 1.00 98.62 85 ILE A N 1
ATOM 657 C CA . ILE A 1 85 ? -5.611 -11.502 1.069 1.00 98.62 85 ILE A CA 1
ATOM 658 C C . ILE A 1 85 ? -4.512 -12.199 1.862 1.00 98.62 85 ILE A C 1
ATOM 660 O O . ILE A 1 85 ? -3.420 -12.374 1.327 1.00 98.62 85 ILE A O 1
ATOM 664 N N . PHE A 1 86 ? -4.756 -12.578 3.115 1.00 98.56 86 PHE A N 1
ATOM 665 C CA . PHE A 1 86 ? -3.699 -13.017 4.031 1.00 98.56 86 PHE A CA 1
ATOM 666 C C . PHE A 1 86 ? -3.634 -14.536 4.181 1.00 98.56 86 PHE A C 1
ATOM 668 O O . PHE A 1 86 ? -4.655 -15.226 4.176 1.00 98.56 86 PHE A O 1
ATOM 675 N N . GLN A 1 87 ? -2.414 -15.056 4.322 1.00 97.88 87 GLN A N 1
ATOM 676 C CA . GLN A 1 87 ? -2.159 -16.430 4.757 1.00 97.88 87 GLN A CA 1
ATOM 677 C C . GLN A 1 87 ? -2.535 -16.622 6.230 1.00 97.88 87 GLN A C 1
ATOM 679 O O . GLN A 1 87 ? -2.619 -15.667 7.001 1.00 97.88 87 GLN A O 1
ATOM 684 N N . GLU A 1 88 ? -2.718 -17.878 6.637 1.00 95.81 88 GLU A N 1
ATOM 685 C CA . GLU A 1 88 ? -2.908 -18.226 8.047 1.00 95.81 88 GLU A CA 1
ATOM 686 C C . GLU A 1 88 ? -1.741 -17.700 8.903 1.00 95.81 88 GLU A C 1
ATOM 688 O O . GLU A 1 88 ? -0.574 -17.841 8.538 1.00 95.81 88 GLU A O 1
ATOM 693 N N . GLY A 1 89 ? -2.061 -17.073 10.040 1.00 94.94 89 GLY A N 1
ATOM 694 C CA . GLY A 1 89 ? -1.080 -16.429 10.924 1.00 94.94 89 GLY A CA 1
ATOM 695 C C . GLY A 1 89 ? -0.662 -15.013 10.508 1.00 94.94 89 GLY A C 1
ATOM 696 O O . GLY A 1 89 ? 0.072 -14.360 11.247 1.00 94.94 89 GLY A O 1
ATOM 697 N N . HIS A 1 90 ? -1.145 -14.514 9.367 1.00 96.94 90 HIS A N 1
ATOM 698 C CA . HIS A 1 90 ? -0.975 -13.131 8.930 1.00 96.94 90 HIS A CA 1
ATOM 699 C C . HIS A 1 90 ? -2.318 -12.398 8.933 1.00 96.94 90 HIS A C 1
ATOM 701 O O . HIS A 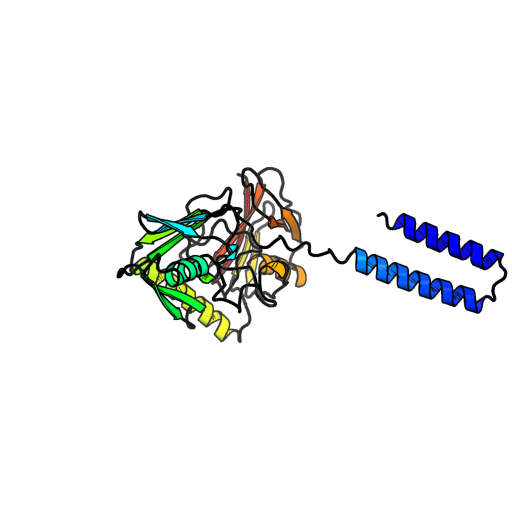1 90 ? -3.374 -13.001 8.750 1.00 96.94 90 HIS A O 1
ATOM 707 N N . PHE A 1 91 ? -2.276 -11.090 9.174 1.00 98.06 91 PHE A N 1
ATOM 708 C CA . PHE A 1 91 ? -3.465 -10.260 9.330 1.00 98.06 91 PHE A CA 1
ATOM 709 C C . PHE A 1 91 ? -3.144 -8.782 9.054 1.00 98.06 91 PHE A C 1
ATOM 711 O O . PHE A 1 91 ? -1.982 -8.385 8.924 1.00 98.06 91 PHE A O 1
ATOM 718 N N . SER A 1 92 ? -4.187 -7.971 8.942 1.00 98.25 92 SER A N 1
ATOM 719 C CA . SER A 1 92 ? -4.164 -6.536 8.676 1.00 98.25 92 SER A CA 1
ATOM 720 C C . SER A 1 92 ? -4.317 -5.690 9.942 1.00 98.25 92 SER A C 1
ATOM 722 O O . SER A 1 92 ? -4.698 -6.179 11.001 1.00 98.25 92 SER A O 1
ATOM 724 N N . MET A 1 93 ? -4.100 -4.379 9.832 1.00 97.88 93 MET A N 1
ATOM 725 C CA . MET A 1 93 ? -4.382 -3.445 10.929 1.00 97.88 93 MET A CA 1
ATOM 726 C C . MET A 1 93 ? -5.859 -3.469 11.342 1.00 97.88 93 MET A C 1
ATOM 728 O O . MET A 1 93 ? -6.161 -3.352 12.527 1.00 97.88 93 MET A O 1
ATOM 732 N N . PHE A 1 94 ? -6.777 -3.669 10.392 1.00 98.69 94 PHE A N 1
ATOM 733 C CA . PHE A 1 94 ? -8.209 -3.761 10.687 1.00 98.69 94 PHE A CA 1
ATOM 734 C C . PHE A 1 94 ? -8.551 -4.994 11.539 1.00 98.69 94 PHE A C 1
ATOM 736 O O . PHE A 1 94 ? -9.346 -4.899 12.471 1.00 98.69 94 PHE A O 1
ATOM 743 N N . ASP A 1 95 ? -7.890 -6.128 11.285 1.00 98.75 95 ASP A N 1
ATOM 744 C CA . ASP A 1 95 ? -8.098 -7.379 12.031 1.00 98.75 95 ASP A CA 1
ATOM 745 C C . ASP A 1 95 ? -7.780 -7.227 13.532 1.00 98.75 95 ASP A C 1
ATOM 747 O O . ASP A 1 95 ? -8.392 -7.881 14.377 1.00 98.75 95 ASP A O 1
ATOM 751 N N . ILE A 1 96 ? -6.867 -6.317 13.890 1.00 98.38 96 ILE A N 1
ATOM 752 C CA . ILE A 1 96 ? -6.567 -5.988 15.293 1.00 98.38 96 ILE A CA 1
ATOM 753 C C . ILE A 1 96 ? -7.792 -5.372 15.976 1.00 98.38 96 ILE A C 1
ATOM 755 O O . ILE A 1 96 ? -8.052 -5.656 17.144 1.00 98.38 96 ILE A O 1
ATOM 759 N N . LEU A 1 97 ? -8.548 -4.530 15.269 1.00 98.62 97 LEU A N 1
ATOM 760 C CA . LEU A 1 97 ? -9.739 -3.885 15.822 1.00 98.62 97 LEU A CA 1
ATOM 761 C C . LEU A 1 97 ? -10.848 -4.899 16.041 1.00 98.62 97 LEU A C 1
ATOM 763 O O . LEU A 1 97 ? -11.436 -4.926 17.115 1.00 98.62 97 LEU A O 1
ATOM 767 N N . VAL A 1 98 ? -11.058 -5.786 15.071 1.00 98.75 98 VAL A N 1
ATOM 768 C CA . VAL A 1 98 ? -12.015 -6.890 15.205 1.00 98.75 98 VAL A CA 1
ATOM 769 C C . VAL A 1 98 ? -11.656 -7.765 16.403 1.00 98.75 98 VAL A C 1
ATOM 771 O O . VAL A 1 98 ? -12.509 -8.053 17.231 1.00 98.75 98 VAL A O 1
ATOM 774 N N . HIS A 1 99 ? -10.375 -8.101 16.572 1.00 98.38 99 HIS A N 1
ATOM 775 C CA . HIS A 1 99 ? -9.920 -8.861 17.735 1.00 98.38 99 HIS A CA 1
ATOM 776 C C . HIS A 1 99 ? -10.206 -8.151 19.071 1.00 98.38 99 HIS A C 1
ATOM 778 O O . HIS A 1 99 ? -10.555 -8.796 20.062 1.00 98.38 99 HIS A O 1
ATOM 784 N N . LEU A 1 100 ? -10.038 -6.827 19.129 1.00 98.25 100 LEU A N 1
ATOM 785 C CA . LEU A 1 100 ? -10.334 -6.051 20.335 1.00 98.25 100 LEU A CA 1
ATOM 786 C C . LEU A 1 100 ? -11.838 -5.964 20.620 1.00 98.25 100 LEU A C 1
ATOM 788 O O . LEU A 1 100 ? -12.219 -6.002 21.792 1.00 98.25 100 LEU A O 1
ATOM 792 N N . ASP A 1 101 ? -12.662 -5.858 19.581 1.00 98.56 101 ASP A N 1
ATOM 793 C CA . ASP A 1 101 ? -14.126 -5.863 19.669 1.00 98.56 101 ASP A CA 1
ATOM 794 C C . ASP A 1 101 ? -14.651 -7.224 20.149 1.00 98.56 101 ASP A C 1
ATOM 796 O O . ASP A 1 101 ? -15.331 -7.300 21.172 1.00 98.56 101 ASP A O 1
ATOM 800 N N . ASP A 1 102 ? -14.197 -8.320 19.533 1.00 98.31 102 ASP A N 1
ATOM 801 C CA . ASP A 1 102 ? -14.519 -9.694 19.946 1.00 98.31 102 ASP A CA 1
ATOM 802 C C . ASP A 1 102 ? -14.124 -9.972 21.410 1.00 98.31 102 ASP A C 1
ATOM 804 O O . ASP A 1 102 ? -14.769 -10.747 22.124 1.00 98.31 102 ASP A O 1
ATOM 808 N N . GLY A 1 103 ? -13.047 -9.332 21.877 1.00 97.62 103 GLY A N 1
ATOM 809 C CA . GLY A 1 103 ? -12.587 -9.388 23.263 1.00 97.62 103 GLY A CA 1
ATOM 810 C C . GLY A 1 103 ? -13.372 -8.502 24.241 1.00 97.62 103 GLY A C 1
ATOM 811 O O . GLY A 1 103 ? -13.126 -8.576 25.448 1.00 97.62 103 GLY A O 1
ATOM 812 N N . GLY A 1 104 ? -14.292 -7.664 23.754 1.00 97.56 104 GLY A N 1
ATOM 813 C CA . GLY A 1 104 ? -15.062 -6.696 24.539 1.00 97.56 104 GLY A CA 1
ATOM 814 C C . GLY A 1 104 ? -14.237 -5.512 25.056 1.00 97.56 104 GLY A C 1
ATOM 815 O O . GLY A 1 104 ? -14.593 -4.907 26.070 1.00 97.56 104 GLY A O 1
ATOM 816 N N . PHE A 1 105 ? -13.100 -5.207 24.420 1.00 97.12 105 PHE A N 1
ATOM 817 C CA . PHE A 1 105 ? -12.226 -4.091 24.801 1.00 97.12 105 PHE A CA 1
ATOM 818 C C . PHE A 1 105 ? -12.626 -2.763 24.152 1.00 97.12 105 PHE A C 1
ATOM 820 O O . PHE A 1 105 ? -12.266 -1.705 24.676 1.00 97.12 105 PHE A O 1
ATOM 827 N N . ILE A 1 106 ? -13.330 -2.835 23.027 1.00 97.88 106 ILE A N 1
ATOM 828 C CA . ILE A 1 106 ? -13.971 -1.732 22.306 1.00 97.88 106 ILE A CA 1
ATOM 829 C C . ILE A 1 106 ? -15.372 -2.184 21.877 1.00 97.88 106 ILE A C 1
ATOM 831 O O . ILE A 1 106 ? -15.665 -3.373 21.960 1.00 97.88 106 ILE A O 1
ATOM 835 N N . ASP A 1 107 ? -16.215 -1.239 21.466 1.00 98.25 107 ASP A N 1
ATOM 836 C CA . ASP A 1 107 ? -17.534 -1.502 20.875 1.00 98.25 107 ASP A CA 1
ATOM 837 C C . ASP A 1 107 ? -17.528 -0.994 19.428 1.00 98.25 107 ASP A C 1
ATOM 839 O O . ASP A 1 107 ? -17.520 0.222 19.207 1.00 98.25 107 ASP A O 1
ATOM 843 N N . MET A 1 108 ? -17.431 -1.900 18.452 1.00 98.56 108 MET A N 1
ATOM 844 C CA . MET A 1 108 ? -17.250 -1.566 17.038 1.00 98.56 108 MET A CA 1
ATOM 845 C C . MET A 1 108 ? -18.349 -2.168 16.153 1.00 98.56 108 MET A C 1
ATOM 847 O O . MET A 1 108 ? -18.507 -3.379 16.051 1.00 98.56 108 MET A O 1
ATOM 851 N N . GLU A 1 109 ? -19.046 -1.314 15.403 1.00 98.75 109 GLU A N 1
ATOM 852 C CA . GLU A 1 109 ? -19.892 -1.729 14.282 1.00 98.75 109 GLU A CA 1
ATOM 853 C C . GLU A 1 109 ? -19.139 -1.497 12.971 1.00 98.75 109 GLU A C 1
ATOM 855 O O . GLU A 1 109 ? -18.579 -0.421 12.737 1.00 98.75 109 GLU A O 1
ATOM 860 N N . TYR A 1 110 ? -19.117 -2.509 12.108 1.00 98.75 110 TYR A N 1
ATOM 861 C CA . TYR A 1 110 ? -18.434 -2.445 10.824 1.00 98.75 110 TYR A CA 1
ATOM 862 C C . TYR A 1 110 ? -19.088 -3.360 9.790 1.00 98.75 110 TYR A C 1
ATOM 864 O O . TYR A 1 110 ? -19.786 -4.322 10.122 1.00 98.75 110 TYR A O 1
ATOM 872 N N . HIS A 1 111 ? -18.804 -3.100 8.517 1.00 98.56 111 HIS A N 1
ATOM 873 C CA . HIS A 1 111 ? -19.212 -3.965 7.415 1.00 98.56 111 HIS A CA 1
ATOM 874 C C . HIS A 1 111 ? -18.134 -4.040 6.333 1.00 98.56 111 HIS A C 1
ATOM 876 O O . HIS A 1 111 ? -17.247 -3.192 6.244 1.00 98.56 111 HIS A O 1
ATOM 882 N N . PHE A 1 112 ? -18.224 -5.066 5.488 1.00 98.75 112 PHE A N 1
ATOM 883 C CA . PHE A 1 112 ? -17.463 -5.134 4.246 1.00 98.75 112 PHE A CA 1
ATOM 884 C C . PHE A 1 112 ? -18.236 -4.448 3.119 1.00 98.75 112 PHE A C 1
ATOM 886 O O . PHE A 1 112 ? -19.346 -4.875 2.786 1.00 98.75 112 PHE A O 1
ATOM 893 N N . ASP A 1 113 ? -17.646 -3.434 2.489 1.00 98.75 113 ASP A N 1
ATOM 894 C CA . ASP A 1 113 ? -18.209 -2.813 1.292 1.00 98.75 113 ASP A CA 1
ATOM 895 C C . ASP A 1 113 ? -17.522 -3.364 0.037 1.00 98.75 113 ASP A C 1
ATOM 897 O O . ASP A 1 113 ? -16.404 -2.988 -0.328 1.00 98.75 113 ASP A O 1
ATOM 901 N N . SER A 1 114 ? -18.230 -4.244 -0.673 1.00 98.38 114 SER A N 1
ATOM 902 C CA . SER A 1 114 ? -17.752 -4.833 -1.931 1.00 98.38 114 SER A CA 1
ATOM 903 C C . SER A 1 114 ? -17.505 -3.814 -3.052 1.00 98.38 114 SER A C 1
ATOM 905 O O . SER A 1 114 ? -16.700 -4.088 -3.940 1.00 98.38 114 SER A O 1
ATOM 907 N N . SER A 1 115 ? -18.152 -2.642 -3.018 1.00 98.50 115 SER A N 1
ATOM 908 C CA . SER A 1 115 ? -17.918 -1.569 -3.992 1.00 98.50 115 SER A CA 1
ATOM 909 C C . SER A 1 115 ? -16.582 -0.866 -3.769 1.00 98.50 115 SER A C 1
ATOM 911 O O . SER A 1 115 ? -16.039 -0.297 -4.705 1.00 98.50 115 SER A O 1
ATOM 913 N N . MET A 1 116 ? -16.027 -0.948 -2.558 1.00 98.56 116 MET A N 1
ATOM 914 C CA . MET A 1 116 ? -14.721 -0.392 -2.194 1.00 98.56 116 MET A CA 1
ATOM 915 C C . MET A 1 116 ? -13.643 -1.463 -1.995 1.00 98.56 116 MET A C 1
ATOM 917 O O . MET A 1 116 ? -12.452 -1.137 -1.964 1.00 98.56 116 MET A O 1
ATOM 921 N N . ASN A 1 117 ? -14.051 -2.731 -1.888 1.00 98.56 117 ASN A N 1
ATOM 922 C CA . ASN A 1 117 ? -13.215 -3.876 -1.534 1.00 98.56 117 ASN A CA 1
ATOM 923 C C . ASN A 1 117 ? -12.442 -3.642 -0.222 1.00 98.56 117 ASN A C 1
ATOM 925 O O . ASN A 1 117 ? -11.224 -3.800 -0.180 1.00 98.56 117 ASN A O 1
ATOM 929 N N . THR A 1 118 ? -13.143 -3.182 0.816 1.00 98.75 118 THR A N 1
ATOM 930 C CA . THR A 1 118 ? -12.573 -2.867 2.136 1.00 98.75 118 THR A CA 1
ATOM 931 C C . THR A 1 118 ? -13.630 -3.028 3.218 1.00 98.75 118 THR A C 1
ATOM 933 O O . THR A 1 118 ? -14.823 -2.842 2.965 1.00 98.75 118 THR A O 1
ATOM 936 N N . HIS A 1 119 ? -13.189 -3.301 4.438 1.00 98.75 119 HIS A N 1
ATOM 937 C CA . HIS A 1 119 ? -14.007 -3.083 5.624 1.00 98.75 119 HIS A CA 1
ATOM 938 C C . HIS A 1 119 ? -14.053 -1.600 6.004 1.00 98.75 119 HIS A C 1
ATOM 940 O O . HIS A 1 119 ? -13.059 -0.882 5.858 1.00 98.75 119 HIS A O 1
ATOM 946 N N . VAL A 1 120 ? -15.216 -1.158 6.482 1.00 98.50 120 VAL A N 1
ATOM 947 C CA . VAL A 1 120 ? -15.507 0.217 6.902 1.00 98.50 120 VAL A CA 1
ATOM 948 C C . VAL A 1 120 ? -15.996 0.195 8.342 1.00 98.50 120 VAL A C 1
ATOM 950 O O . VAL A 1 120 ? -16.875 -0.594 8.680 1.00 98.50 120 VAL A O 1
ATOM 953 N N . ILE A 1 121 ? -15.436 1.070 9.178 1.00 98.62 121 ILE A N 1
ATOM 954 C CA . ILE A 1 121 ? -15.913 1.297 10.547 1.00 98.62 121 ILE A CA 1
ATOM 955 C C . ILE A 1 121 ? -17.141 2.207 10.470 1.00 98.62 121 ILE A C 1
ATOM 957 O O . ILE A 1 121 ? -17.017 3.378 10.102 1.00 98.62 121 ILE A O 1
ATOM 961 N N . ASP A 1 122 ? -18.306 1.686 10.840 1.00 98.50 122 ASP A N 1
AT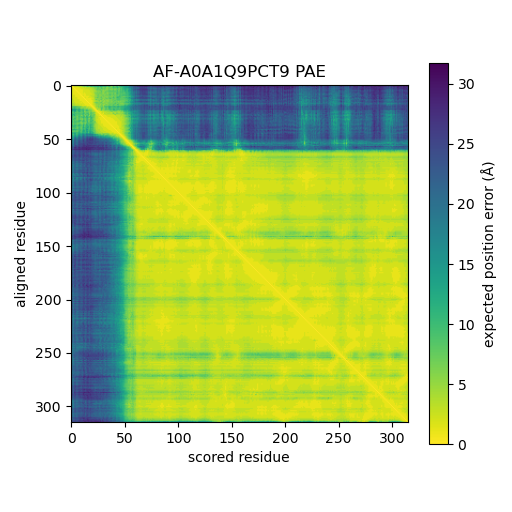OM 962 C CA . ASP A 1 122 ? -19.543 2.464 10.916 1.00 98.50 122 ASP A CA 1
ATOM 963 C C . ASP A 1 122 ? -19.596 3.239 12.235 1.00 98.50 122 ASP A C 1
ATOM 965 O O . ASP A 1 122 ? -19.797 4.459 12.250 1.00 98.50 122 ASP A O 1
ATOM 969 N N . LEU A 1 123 ? -19.353 2.530 13.341 1.00 98.44 123 LEU A N 1
ATOM 970 C CA . LEU A 1 123 ? -19.290 3.079 14.690 1.00 98.44 123 LEU A CA 1
ATOM 971 C C . LEU A 1 123 ? -18.131 2.456 15.464 1.00 98.44 123 LEU A C 1
ATOM 973 O O . LEU A 1 123 ? -17.875 1.263 15.371 1.00 98.44 123 LEU A O 1
ATOM 977 N N . LEU A 1 124 ? -17.461 3.269 16.269 1.00 98.25 124 LEU A N 1
ATOM 978 C CA . LEU A 1 124 ? -16.529 2.819 17.296 1.00 98.25 124 LEU A CA 1
ATOM 979 C C . LEU A 1 124 ? -16.779 3.650 18.553 1.00 98.25 124 LEU A C 1
ATOM 981 O O . LEU A 1 124 ? -16.727 4.883 18.497 1.00 98.25 124 LEU A O 1
ATOM 985 N N . ASP A 1 125 ? -17.106 2.975 19.655 1.00 96.94 125 ASP A N 1
ATOM 986 C CA . ASP A 1 125 ? -17.594 3.567 20.905 1.00 96.94 125 ASP A CA 1
ATOM 987 C C . ASP A 1 125 ? -18.759 4.562 20.650 1.00 96.94 125 ASP A C 1
ATOM 989 O O . ASP A 1 125 ? -18.786 5.667 21.192 1.00 96.94 125 ASP A O 1
ATOM 993 N N . GLN A 1 126 ? -19.727 4.174 19.802 1.00 97.56 126 GLN A N 1
ATOM 994 C CA . GLN A 1 126 ? -20.893 4.982 19.374 1.00 97.56 126 GLN A CA 1
ATOM 995 C C . GLN A 1 126 ? -20.556 6.249 18.569 1.00 97.56 126 GLN A C 1
ATOM 997 O O . GLN A 1 126 ? -21.414 7.112 18.362 1.00 97.56 126 GLN A O 1
ATOM 1002 N N . GLU A 1 127 ? -19.324 6.371 18.080 1.00 98.00 127 GLU A N 1
ATOM 1003 C CA . GLU A 1 127 ? -18.891 7.498 17.268 1.00 98.00 127 GLU A CA 1
ATOM 1004 C C . GLU A 1 127 ? -18.495 7.088 15.839 1.00 98.00 127 GLU A C 1
ATOM 1006 O O . GLU A 1 127 ? -17.923 6.026 15.626 1.00 98.00 127 GLU A O 1
ATOM 1011 N N . THR A 1 128 ? -18.727 7.966 14.855 1.00 98.25 128 THR A N 1
ATOM 1012 C CA . THR A 1 128 ? -18.409 7.736 13.426 1.00 98.25 128 THR A CA 1
ATOM 1013 C C . THR A 1 128 ? -17.059 8.345 13.016 1.00 98.25 128 THR A C 1
ATOM 1015 O O . THR A 1 128 ? -16.379 8.949 13.835 1.00 98.25 128 THR A O 1
ATOM 1018 N N . ASN A 1 129 ? -16.693 8.304 11.732 1.00 98.00 129 ASN A N 1
ATOM 1019 C CA . ASN A 1 129 ? -15.556 9.047 11.159 1.00 98.00 129 ASN A CA 1
ATOM 1020 C C . ASN A 1 129 ? -14.196 8.721 11.800 1.00 98.00 129 ASN A C 1
ATOM 1022 O O . ASN A 1 129 ? -13.409 9.616 12.127 1.00 98.00 129 ASN A O 1
ATOM 1026 N N . TRP A 1 130 ? -13.945 7.435 12.012 1.00 98.25 130 TRP A N 1
ATOM 1027 C CA . TRP A 1 130 ? -12.655 6.947 12.472 1.00 98.25 130 TRP A CA 1
ATOM 1028 C C . TRP A 1 130 ? -11.747 6.652 11.284 1.00 98.25 130 TRP A C 1
ATOM 1030 O O . TRP A 1 130 ? -12.135 5.960 10.345 1.00 98.25 130 TRP A O 1
ATOM 1040 N N . TRP A 1 131 ? -10.530 7.178 11.345 1.00 98.00 131 TRP A N 1
ATOM 1041 C CA . TRP A 1 131 ? -9.448 6.852 10.426 1.00 98.00 131 TRP A CA 1
ATOM 1042 C C . TRP A 1 131 ? -8.206 6.438 11.202 1.00 98.00 131 TRP A C 1
ATOM 1044 O O . TRP A 1 131 ? -8.226 6.343 12.433 1.00 98.00 131 TRP A O 1
ATOM 1054 N N . TYR A 1 132 ? -7.123 6.159 10.488 1.00 97.81 132 TYR A N 1
ATOM 1055 C CA . TYR A 1 132 ? -5.941 5.581 11.083 1.00 97.81 132 TYR A CA 1
ATOM 1056 C C . TYR A 1 132 ? -4.638 6.174 10.572 1.00 97.81 132 TYR A C 1
ATOM 1058 O O . TYR A 1 132 ? -4.517 6.660 9.451 1.00 97.81 132 TYR A O 1
ATOM 1066 N N . GLU A 1 133 ? -3.639 6.078 11.434 1.00 96.62 133 GLU A N 1
ATOM 1067 C CA . GLU A 1 133 ? -2.249 6.398 11.175 1.00 96.62 133 GLU A CA 1
ATOM 1068 C C . GLU A 1 133 ? -1.419 5.181 11.573 1.00 96.62 133 GLU A C 1
ATOM 1070 O O . GLU A 1 133 ? -1.490 4.710 12.715 1.00 96.62 133 GLU A O 1
ATOM 1075 N N . VAL A 1 134 ? -0.665 4.649 10.612 1.00 95.69 134 VAL A N 1
ATOM 1076 C CA . VAL A 1 134 ? 0.178 3.467 10.797 1.00 95.69 134 VAL A CA 1
ATOM 1077 C C . VAL A 1 134 ? 1.514 3.679 10.115 1.00 95.69 134 VAL A C 1
ATOM 1079 O O . VAL A 1 134 ? 1.575 4.109 8.962 1.00 95.69 134 VAL A O 1
ATOM 1082 N N . TYR A 1 135 ? 2.578 3.303 10.814 1.00 94.62 135 TYR A N 1
ATOM 1083 C CA . TYR A 1 135 ? 3.919 3.236 10.255 1.00 94.62 135 TYR A CA 1
ATOM 1084 C C . TYR A 1 135 ? 4.720 2.115 10.919 1.00 94.62 135 TYR A C 1
ATOM 1086 O O . TYR A 1 135 ? 4.559 1.816 12.106 1.00 94.62 135 TYR A O 1
ATOM 1094 N N . TYR A 1 136 ? 5.579 1.476 10.129 1.00 94.06 136 TYR A N 1
ATOM 1095 C CA . TYR A 1 136 ? 6.489 0.435 10.600 1.00 94.06 136 TYR A CA 1
ATOM 1096 C C . TYR A 1 136 ? 7.723 1.018 11.302 1.00 94.06 136 TYR A C 1
ATOM 1098 O O . TYR A 1 136 ? 7.941 2.231 11.309 1.00 94.06 136 TYR A O 1
ATOM 1106 N N . SER A 1 137 ? 8.552 0.129 11.857 1.00 91.88 137 SER A N 1
ATOM 1107 C CA . SER A 1 137 ? 9.870 0.452 12.411 1.00 91.88 137 SER A CA 1
ATOM 1108 C C . SER A 1 137 ? 10.682 1.354 11.468 1.00 91.88 137 SER A C 1
ATOM 1110 O O . SER A 1 137 ? 10.759 1.101 10.265 1.00 91.88 137 SER A O 1
ATOM 1112 N N . GLY A 1 138 ? 11.250 2.433 12.014 1.00 89.12 138 GLY A N 1
ATOM 1113 C CA . GLY A 1 138 ? 11.988 3.464 11.271 1.00 89.12 138 GLY A CA 1
ATOM 1114 C C . GLY A 1 138 ? 11.135 4.434 10.438 1.00 89.12 138 GLY A C 1
ATOM 1115 O O . GLY A 1 138 ? 11.682 5.384 9.883 1.00 89.12 138 GLY A O 1
ATOM 1116 N N . GLY A 1 139 ? 9.818 4.226 10.354 1.00 91.25 139 GLY A N 1
ATOM 1117 C CA . GLY A 1 139 ? 8.877 5.170 9.752 1.00 91.25 139 GLY A CA 1
ATOM 1118 C C . GLY A 1 139 ? 8.456 6.286 10.711 1.00 91.25 139 GLY A C 1
ATOM 1119 O O . GLY A 1 139 ? 8.874 6.344 11.870 1.00 91.25 139 GLY A O 1
ATOM 1120 N N . TRP A 1 140 ? 7.592 7.174 10.227 1.00 92.12 140 TRP A N 1
ATOM 1121 C CA . TRP A 1 140 ? 7.031 8.281 11.001 1.00 92.12 140 TRP A CA 1
ATOM 1122 C C . TRP A 1 140 ? 5.526 8.444 10.735 1.00 92.12 140 TRP A C 1
ATOM 1124 O O . TRP A 1 140 ? 5.020 7.887 9.761 1.00 92.12 140 TRP A O 1
ATOM 1134 N N . PRO A 1 141 ? 4.807 9.204 11.585 1.00 92.75 141 PRO A N 1
ATOM 1135 C CA . PRO A 1 141 ? 3.410 9.572 11.362 1.00 92.75 141 PRO A CA 1
ATOM 1136 C C . PRO A 1 141 ? 3.170 10.171 9.972 1.00 92.75 141 PRO A C 1
ATOM 1138 O O . PRO A 1 141 ? 3.765 11.193 9.621 1.00 92.75 141 PRO A O 1
ATOM 1141 N N . GLU A 1 142 ? 2.285 9.553 9.191 1.00 89.69 142 GLU A N 1
ATOM 1142 C CA . GLU A 1 142 ? 1.930 10.000 7.846 1.00 89.69 142 GLU A CA 1
ATOM 1143 C C . GLU A 1 142 ? 0.427 9.927 7.613 1.00 89.69 142 GLU A C 1
ATOM 1145 O O . GLU A 1 142 ? -0.244 8.952 7.970 1.00 89.69 142 GLU A O 1
ATOM 1150 N N . LEU A 1 143 ? -0.080 10.947 6.919 1.00 91.25 143 LEU A N 1
ATOM 1151 C CA . LEU A 1 143 ? -1.384 10.859 6.283 1.00 91.25 143 LEU A CA 1
ATOM 1152 C C . LEU A 1 143 ? -1.323 9.734 5.253 1.00 91.25 143 LEU A C 1
ATOM 1154 O O . LEU A 1 143 ? -0.445 9.717 4.392 1.00 91.25 143 LEU A O 1
ATOM 1158 N N . ASN A 1 144 ? -2.259 8.800 5.344 1.00 94.12 144 ASN A N 1
ATOM 1159 C CA . ASN A 1 144 ? -2.375 7.699 4.406 1.00 94.12 144 ASN A CA 1
ATOM 1160 C C . ASN A 1 144 ? -3.823 7.591 3.931 1.00 94.12 144 ASN A C 1
ATOM 1162 O O . ASN A 1 144 ? -4.762 7.792 4.701 1.00 94.12 144 ASN A O 1
ATOM 1166 N N . VAL A 1 145 ? -3.988 7.266 2.653 1.00 97.06 145 VAL A N 1
ATOM 1167 C CA . VAL A 1 145 ? -5.293 6.978 2.037 1.00 97.06 145 VAL A CA 1
ATOM 1168 C C . VAL A 1 145 ? -5.365 5.517 1.601 1.00 97.06 145 VAL A C 1
ATOM 1170 O O . VAL A 1 145 ? -5.868 5.181 0.534 1.00 97.06 145 VAL A O 1
ATOM 1173 N N . PHE A 1 146 ? -4.783 4.627 2.407 1.00 98.19 146 PHE A N 1
ATOM 1174 C CA . PHE A 1 146 ? -4.719 3.200 2.112 1.00 98.19 146 PHE A CA 1
ATOM 1175 C C . PHE A 1 146 ? -5.828 2.440 2.844 1.00 98.19 146 PHE A C 1
ATOM 1177 O O . PHE A 1 146 ? -6.301 2.880 3.890 1.00 98.19 146 PHE A O 1
ATOM 1184 N N . ARG A 1 147 ? -6.256 1.289 2.319 1.00 98.38 147 ARG A N 1
ATOM 1185 C CA . ARG A 1 147 ? -7.271 0.455 2.981 1.00 98.38 147 ARG A CA 1
ATOM 1186 C C . ARG A 1 147 ? -6.676 -0.183 4.229 1.00 98.38 147 ARG A C 1
ATOM 1188 O O . ARG A 1 147 ? -5.661 -0.874 4.144 1.00 98.38 147 ARG A O 1
ATOM 1195 N N . MET A 1 148 ? -7.313 0.036 5.375 1.00 98.38 148 MET A N 1
ATOM 1196 C CA . MET A 1 148 ? -6.818 -0.458 6.662 1.00 98.38 148 MET A CA 1
ATOM 1197 C C . MET A 1 148 ? -6.722 -1.989 6.689 1.00 98.38 148 MET A C 1
ATOM 1199 O O . MET A 1 148 ? -5.766 -2.543 7.229 1.00 98.38 148 MET A O 1
ATOM 1203 N N . ASP A 1 149 ? -7.675 -2.670 6.052 1.00 98.75 149 ASP A N 1
ATOM 1204 C CA . ASP A 1 149 ? -7.728 -4.131 5.963 1.00 98.75 149 ASP A CA 1
ATOM 1205 C C . ASP A 1 149 ? -6.823 -4.715 4.860 1.00 98.75 149 ASP A C 1
ATOM 1207 O O . ASP A 1 149 ? -6.754 -5.926 4.688 1.00 98.75 149 ASP A O 1
ATOM 1211 N N . HIS A 1 150 ? -6.089 -3.869 4.127 1.00 98.56 150 HIS A N 1
ATOM 1212 C CA . HIS A 1 150 ? -5.004 -4.274 3.225 1.00 98.56 150 HIS A CA 1
ATOM 1213 C C . HIS A 1 150 ? -3.620 -4.011 3.840 1.00 98.56 150 HIS A C 1
ATOM 1215 O O . HIS A 1 150 ? -2.607 -4.484 3.320 1.00 98.56 150 HIS A O 1
ATOM 1221 N N . TYR A 1 151 ? -3.551 -3.238 4.928 1.00 98.00 151 TYR A N 1
ATOM 1222 C CA . TYR A 1 151 ? -2.305 -2.857 5.585 1.00 98.00 151 TYR A CA 1
ATOM 1223 C C . TYR A 1 151 ? -1.838 -3.998 6.490 1.00 98.00 151 TYR A C 1
ATOM 1225 O O . TYR A 1 151 ? -2.340 -4.163 7.597 1.00 98.00 151 TYR A O 1
ATOM 1233 N N . ALA A 1 152 ? -0.882 -4.800 6.020 1.00 97.19 152 ALA A N 1
ATOM 1234 C CA . ALA A 1 152 ? -0.371 -5.958 6.752 1.00 97.19 152 ALA A CA 1
ATOM 1235 C C . ALA A 1 152 ? 0.252 -5.566 8.101 1.00 97.19 152 ALA A C 1
ATOM 1237 O O . ALA A 1 152 ? 1.045 -4.623 8.167 1.00 97.19 152 ALA A O 1
ATOM 1238 N N . TRP A 1 153 ? -0.040 -6.308 9.166 1.00 95.88 153 TRP A N 1
ATOM 1239 C CA . TRP A 1 153 ? 0.626 -6.115 10.450 1.00 95.88 153 TRP A CA 1
ATOM 1240 C C . TRP A 1 153 ? 2.067 -6.639 10.458 1.00 95.88 153 TRP A C 1
ATOM 1242 O O . TRP A 1 153 ? 2.384 -7.656 9.839 1.00 95.88 153 TRP A O 1
ATOM 1252 N N . LYS A 1 154 ? 2.949 -5.922 11.168 1.00 92.19 154 LYS A N 1
ATOM 1253 C CA . LYS A 1 154 ? 4.352 -6.288 11.403 1.00 92.19 154 LYS A CA 1
ATOM 1254 C C . LYS A 1 154 ? 4.766 -5.958 12.835 1.00 92.19 154 LYS A C 1
ATOM 1256 O O . LYS A 1 154 ? 4.223 -5.039 13.451 1.00 92.19 154 LYS A O 1
ATOM 1261 N N . GLU A 1 155 ? 5.782 -6.660 13.327 1.00 90.12 155 GLU A N 1
ATOM 1262 C CA . GLU A 1 155 ? 6.483 -6.289 14.562 1.00 90.12 155 GLU A CA 1
ATOM 1263 C C . GLU A 1 155 ? 6.944 -4.819 14.501 1.00 90.12 155 GLU A C 1
ATOM 1265 O O . GLU A 1 155 ? 7.239 -4.292 13.425 1.00 90.12 155 GLU A O 1
ATOM 1270 N N . ASP A 1 156 ? 6.965 -4.158 15.659 1.00 90.38 156 ASP A N 1
ATOM 1271 C CA . ASP A 1 156 ? 7.346 -2.746 15.821 1.00 90.38 156 ASP A CA 1
ATOM 1272 C C . ASP A 1 156 ? 6.528 -1.743 14.987 1.00 90.38 156 ASP A C 1
ATOM 1274 O O . ASP A 1 156 ? 6.974 -0.635 14.686 1.00 90.38 156 ASP A O 1
ATOM 1278 N N . THR A 1 157 ? 5.293 -2.108 14.637 1.00 93.06 157 THR A N 1
ATOM 1279 C CA . THR A 1 157 ? 4.328 -1.169 14.060 1.00 93.06 157 THR A CA 1
ATOM 1280 C C . THR A 1 157 ? 3.803 -0.205 15.122 1.00 93.06 157 THR A C 1
ATOM 1282 O O . THR A 1 157 ? 3.344 -0.631 16.183 1.00 93.06 157 THR A O 1
ATOM 1285 N N . THR A 1 158 ? 3.758 1.088 14.797 1.00 95.25 158 THR A N 1
ATOM 1286 C CA . THR A 1 158 ? 2.901 2.043 15.511 1.00 95.25 158 THR A CA 1
ATOM 1287 C C . THR A 1 158 ? 1.544 2.121 14.826 1.00 95.25 158 THR A C 1
ATOM 1289 O O . THR A 1 158 ? 1.481 2.335 13.618 1.00 95.25 158 THR A O 1
ATOM 1292 N N . PHE A 1 159 ? 0.466 1.966 15.595 1.00 96.44 159 PHE A N 1
ATOM 1293 C CA . PHE A 1 159 ? -0.905 2.038 15.096 1.00 96.44 159 PHE A CA 1
ATOM 1294 C C . PHE A 1 159 ? -1.765 2.924 16.002 1.00 96.44 159 PHE A C 1
ATOM 1296 O O . PHE A 1 159 ? -1.892 2.688 17.209 1.00 96.44 159 PHE A O 1
ATOM 1303 N N . LYS A 1 160 ? -2.357 3.954 15.396 1.00 97.50 160 LYS A N 1
ATOM 1304 C CA . LYS A 1 160 ? -3.267 4.896 16.031 1.00 97.50 160 LYS A CA 1
ATOM 1305 C C . LYS A 1 160 ? -4.554 5.055 15.220 1.00 97.50 160 LYS A C 1
ATOM 1307 O O . LYS A 1 160 ? -4.503 5.280 14.017 1.00 97.50 160 LYS A O 1
ATOM 1312 N N . LEU A 1 161 ? -5.693 5.036 15.903 1.00 97.81 161 LEU A N 1
ATOM 1313 C CA . LEU A 1 161 ? -6.986 5.495 15.402 1.00 97.81 161 LEU A CA 1
ATOM 1314 C C . LEU A 1 161 ? -7.287 6.901 15.900 1.00 97.81 161 LEU A C 1
ATOM 1316 O O . LEU A 1 161 ? -7.064 7.235 17.071 1.00 97.81 161 LEU A O 1
ATOM 1320 N N . TYR A 1 162 ? -7.835 7.717 15.013 1.00 97.44 162 TYR A N 1
ATOM 1321 C CA . TYR A 1 162 ? -8.195 9.093 15.308 1.00 97.44 162 TYR A CA 1
ATOM 1322 C C . TYR A 1 162 ? -9.453 9.516 14.542 1.00 97.44 162 TYR A C 1
ATOM 1324 O O . TYR A 1 162 ? -9.885 8.858 13.598 1.00 97.44 162 TYR A O 1
ATOM 1332 N N . LYS A 1 163 ? -10.062 10.616 14.988 1.00 97.75 163 LYS A N 1
ATOM 1333 C CA . LYS A 1 163 ? -11.239 11.209 14.351 1.00 97.75 163 LYS A CA 1
ATOM 1334 C C . LYS A 1 163 ? -10.820 12.059 13.169 1.00 97.75 163 LYS A C 1
ATOM 1336 O O . LYS A 1 163 ? -10.016 12.971 13.344 1.00 97.75 163 LYS A O 1
ATOM 1341 N N . GLU A 1 164 ? -11.408 11.790 12.017 1.00 97.44 164 GLU A N 1
ATOM 1342 C CA . GLU A 1 164 ? -11.109 12.498 10.780 1.00 97.44 164 GLU A CA 1
ATOM 1343 C C . GLU A 1 164 ? -12.325 13.288 10.285 1.00 97.44 164 GLU A C 1
ATOM 1345 O O . GLU A 1 164 ? -13.470 13.053 10.694 1.00 97.44 164 GLU A O 1
ATOM 1350 N N . ASP A 1 165 ? -12.073 14.267 9.424 1.00 97.19 165 ASP A N 1
ATOM 1351 C CA . ASP A 1 165 ? -13.129 14.995 8.740 1.00 97.19 165 ASP A CA 1
ATOM 1352 C C . ASP A 1 165 ? -13.958 14.062 7.840 1.00 97.19 165 ASP A C 1
ATOM 1354 O O . ASP A 1 165 ? -13.440 13.225 7.097 1.00 97.19 165 ASP A O 1
ATOM 1358 N N . LYS A 1 166 ? -15.284 14.233 7.882 1.00 97.62 166 LYS A N 1
ATOM 1359 C CA . LYS A 1 166 ? -16.211 13.402 7.110 1.00 97.62 166 LYS A CA 1
ATOM 1360 C C . LYS A 1 166 ? -15.969 13.526 5.600 1.00 97.62 166 LYS A C 1
ATOM 1362 O O . LYS A 1 166 ? -16.041 12.518 4.904 1.00 97.62 166 LYS A O 1
ATOM 1367 N N . TYR A 1 167 ? -15.685 14.726 5.090 1.00 98.00 167 TYR A N 1
ATOM 1368 C CA . TYR A 1 167 ? -15.473 14.928 3.655 1.00 98.00 167 TYR A CA 1
ATOM 1369 C C . TYR A 1 167 ? -14.151 14.325 3.190 1.00 98.00 167 TYR A C 1
ATOM 1371 O O . TYR A 1 167 ? -14.069 13.831 2.066 1.00 98.00 167 TYR A O 1
ATOM 1379 N N . PHE A 1 168 ? -13.128 14.318 4.049 1.00 97.69 168 PHE A N 1
ATOM 1380 C CA . PHE A 1 168 ? -11.904 13.573 3.771 1.00 97.69 168 PHE A CA 1
ATOM 1381 C C . PHE A 1 168 ? -12.198 12.078 3.597 1.00 97.69 168 PHE A C 1
ATOM 1383 O O . PHE A 1 168 ? -11.793 11.501 2.590 1.00 97.69 168 PHE A O 1
ATOM 1390 N N . LEU A 1 169 ? -12.945 11.465 4.522 1.00 98.19 169 LEU A N 1
ATOM 1391 C CA . LEU A 1 169 ? -13.275 10.038 4.431 1.00 98.19 169 LEU A CA 1
ATOM 1392 C C . LEU A 1 169 ? -14.127 9.718 3.201 1.00 98.19 169 LEU A C 1
ATOM 1394 O O . LEU A 1 169 ? -13.837 8.758 2.495 1.00 98.19 169 LEU A O 1
ATOM 1398 N N . GLU A 1 170 ? -15.131 10.545 2.896 1.00 98.38 170 GLU A N 1
ATOM 1399 C CA . GLU A 1 170 ? -15.938 10.400 1.677 1.00 98.38 170 GLU A CA 1
ATOM 1400 C C . GLU A 1 170 ? -15.073 10.467 0.405 1.00 98.38 170 GLU A C 1
ATOM 1402 O O . GLU A 1 170 ? -15.278 9.675 -0.512 1.00 98.38 170 GLU A O 1
ATOM 1407 N N . SER A 1 171 ? -14.070 11.352 0.373 1.00 98.31 171 SER A N 1
ATOM 1408 C CA . SER A 1 171 ? -13.111 11.475 -0.735 1.00 98.31 171 SER A CA 1
ATOM 1409 C C . SER A 1 171 ? -12.201 10.244 -0.874 1.00 98.31 171 SER A C 1
ATOM 1411 O O . SER A 1 171 ? -11.965 9.755 -1.980 1.00 98.31 171 SER A O 1
ATOM 1413 N N . VAL A 1 172 ? -11.715 9.687 0.239 1.00 98.50 172 VAL A N 1
ATOM 1414 C CA . VAL A 1 172 ? -10.934 8.436 0.226 1.00 98.50 172 VAL A CA 1
ATOM 1415 C C . VAL A 1 172 ? -11.795 7.259 -0.240 1.00 98.50 172 VAL A C 1
ATOM 1417 O O . VAL A 1 172 ? -11.375 6.467 -1.083 1.00 98.50 172 VAL A O 1
ATOM 1420 N N . HIS A 1 173 ? -13.029 7.165 0.251 1.00 98.62 173 HIS A N 1
ATOM 1421 C CA . HIS A 1 173 ? -13.970 6.119 -0.135 1.00 98.62 173 HIS A CA 1
ATOM 1422 C C . HIS A 1 173 ? -14.339 6.183 -1.623 1.00 98.62 173 HIS A C 1
ATOM 1424 O O . HIS A 1 173 ? -14.360 5.142 -2.279 1.00 98.62 173 HIS A O 1
ATOM 1430 N N . SER A 1 174 ? -14.540 7.376 -2.200 1.00 98.56 174 SER A N 1
ATOM 1431 C CA . SER A 1 174 ? -14.808 7.491 -3.642 1.00 98.56 174 SER A CA 1
ATOM 1432 C C . SER A 1 174 ? -13.651 6.965 -4.494 1.00 98.56 174 SER A C 1
ATOM 1434 O O . SER A 1 174 ? -13.881 6.282 -5.488 1.00 98.56 174 SER A O 1
ATOM 1436 N N . ILE A 1 175 ? -12.402 7.173 -4.063 1.00 98.44 175 ILE A N 1
ATOM 1437 C CA . ILE A 1 175 ? -11.230 6.608 -4.750 1.00 98.44 175 ILE A CA 1
ATOM 1438 C C . ILE A 1 175 ? -11.259 5.083 -4.717 1.00 98.44 175 ILE A C 1
ATOM 1440 O O . ILE A 1 175 ? -10.961 4.428 -5.717 1.00 98.44 175 ILE A O 1
ATOM 1444 N N . PHE A 1 176 ? -11.622 4.495 -3.576 1.00 98.75 176 PHE A N 1
ATOM 1445 C CA . PHE A 1 176 ? -11.710 3.044 -3.467 1.00 98.75 176 PHE A CA 1
ATOM 1446 C C . PHE A 1 176 ? -12.771 2.462 -4.403 1.00 98.75 176 PHE A C 1
ATOM 1448 O O . PHE A 1 176 ? -12.528 1.411 -5.000 1.00 98.75 176 PHE A O 1
ATOM 1455 N N . GLN A 1 177 ? -13.896 3.162 -4.575 1.00 98.75 177 GLN A N 1
ATOM 1456 C CA . GLN A 1 177 ? -14.936 2.800 -5.541 1.00 98.75 177 GLN A CA 1
ATOM 1457 C C . GLN A 1 177 ? -14.440 2.890 -6.984 1.00 98.75 177 GLN A C 1
ATOM 1459 O O . GLN A 1 177 ? -14.698 1.987 -7.787 1.00 98.75 177 GLN A O 1
ATOM 1464 N N . ASP A 1 178 ? -13.688 3.939 -7.314 1.00 98.62 178 ASP A N 1
ATOM 1465 C CA . ASP A 1 178 ? -13.120 4.117 -8.648 1.00 98.62 178 ASP A CA 1
ATOM 1466 C C . ASP A 1 178 ? -12.103 3.012 -8.980 1.00 98.62 178 ASP A C 1
ATOM 1468 O O . ASP A 1 178 ? -12.118 2.460 -10.083 1.00 98.62 178 ASP A O 1
ATOM 1472 N N . GLU A 1 179 ? -11.268 2.604 -8.016 1.00 98.62 179 GLU A N 1
ATOM 1473 C CA . GLU A 1 179 ? -10.343 1.474 -8.180 1.00 98.62 179 GLU A CA 1
ATOM 1474 C C . GLU A 1 179 ? -11.078 0.156 -8.450 1.00 98.62 179 GLU A C 1
ATOM 1476 O O . GLU A 1 179 ? -10.730 -0.578 -9.377 1.00 98.62 179 GLU A O 1
ATOM 1481 N N . VAL A 1 180 ? -12.115 -0.159 -7.672 1.00 98.69 180 VAL A N 1
ATOM 1482 C CA . VAL A 1 180 ? -12.905 -1.380 -7.891 1.00 98.69 180 VAL A CA 1
ATOM 1483 C C . VAL A 1 180 ? -13.621 -1.327 -9.241 1.00 98.69 180 VAL A C 1
ATOM 1485 O O . VAL A 1 180 ? -13.602 -2.308 -9.988 1.00 98.69 180 VAL A O 1
ATOM 1488 N N . THR A 1 181 ? -14.177 -0.171 -9.607 1.00 98.69 181 THR A N 1
ATOM 1489 C CA . THR A 1 181 ? -14.839 0.045 -10.900 1.00 98.69 181 THR A CA 1
ATOM 1490 C C . THR A 1 181 ? -13.875 -0.169 -12.067 1.00 98.69 181 THR A C 1
ATOM 1492 O O . THR A 1 181 ? -14.210 -0.883 -13.014 1.00 98.69 181 THR A O 1
ATOM 1495 N N . ARG A 1 182 ? -12.651 0.377 -12.000 1.00 98.38 182 ARG A N 1
ATOM 1496 C CA . ARG A 1 182 ? -11.609 0.148 -13.017 1.00 98.38 182 ARG A CA 1
ATOM 1497 C C . ARG A 1 182 ? -11.258 -1.331 -13.159 1.00 98.38 182 ARG A C 1
ATOM 1499 O O . ARG A 1 182 ? -11.179 -1.829 -14.284 1.00 98.38 182 ARG A O 1
ATOM 1506 N N . LYS A 1 183 ? -11.111 -2.043 -12.039 1.00 98.19 183 LYS A N 1
ATOM 1507 C CA . LYS A 1 183 ? -10.808 -3.479 -12.041 1.00 98.19 183 LYS A CA 1
ATOM 1508 C C . LYS A 1 183 ? -11.929 -4.298 -12.684 1.00 98.19 183 LYS A C 1
ATOM 1510 O O . LYS A 1 183 ? -11.665 -5.142 -13.536 1.00 98.19 183 LYS A O 1
ATOM 1515 N N . ILE A 1 184 ? -13.186 -4.017 -12.332 1.00 98.31 184 ILE A N 1
ATOM 1516 C CA . ILE A 1 184 ? -14.364 -4.680 -12.918 1.00 98.31 184 ILE A CA 1
ATOM 1517 C C . ILE A 1 184 ? -14.445 -4.415 -14.426 1.00 98.31 184 ILE A C 1
ATOM 1519 O O . ILE A 1 184 ? -14.633 -5.351 -15.203 1.00 98.31 184 ILE A O 1
ATOM 1523 N N . ASN A 1 185 ? -14.250 -3.164 -14.853 1.00 98.38 185 ASN A N 1
ATOM 1524 C CA . ASN A 1 185 ? -14.276 -2.786 -16.269 1.00 98.38 185 ASN A CA 1
ATOM 1525 C C . ASN A 1 185 ? -13.163 -3.458 -17.089 1.00 98.38 185 ASN A C 1
ATOM 1527 O O . ASN A 1 185 ? -13.323 -3.648 -18.293 1.00 98.38 185 ASN A O 1
ATOM 1531 N N . SER A 1 186 ? -12.074 -3.857 -16.432 1.00 97.94 186 SER A N 1
ATOM 1532 C CA . SER A 1 186 ? -10.956 -4.599 -17.025 1.00 97.94 186 SER A CA 1
ATOM 1533 C C . SER A 1 186 ? -11.130 -6.122 -16.931 1.00 97.94 186 SER A C 1
ATOM 1535 O O . SER A 1 186 ? -10.186 -6.868 -17.152 1.00 97.94 186 SER A O 1
ATOM 1537 N N . GLY A 1 187 ? -12.323 -6.617 -16.577 1.00 97.94 187 GLY A N 1
ATOM 1538 C CA . GLY A 1 187 ? -12.584 -8.055 -16.456 1.00 97.94 187 GLY A CA 1
ATOM 1539 C C . GLY A 1 187 ? -11.897 -8.720 -15.259 1.00 97.94 187 GLY A C 1
ATOM 1540 O O . GLY A 1 187 ? -11.781 -9.942 -15.231 1.00 97.94 187 GLY A O 1
ATOM 1541 N N . GLY A 1 188 ? -11.461 -7.934 -14.271 1.00 97.62 188 GLY A N 1
ATOM 1542 C CA . GLY A 1 188 ? -10.715 -8.397 -13.101 1.00 97.62 188 GLY A CA 1
ATOM 1543 C C . GLY A 1 188 ? -9.202 -8.186 -13.198 1.00 97.62 188 GLY A C 1
ATOM 1544 O O . GLY A 1 188 ? -8.531 -8.257 -12.164 1.00 97.62 188 GLY A O 1
ATOM 1545 N N . ASP A 1 189 ? -8.680 -7.881 -14.388 1.00 98.31 189 ASP A N 1
ATOM 1546 C CA . ASP A 1 189 ? -7.258 -7.617 -14.594 1.00 98.31 189 ASP A CA 1
ATOM 1547 C C . ASP A 1 189 ? -6.834 -6.294 -13.945 1.00 98.31 189 ASP A C 1
ATOM 1549 O O . ASP A 1 189 ? -7.577 -5.308 -13.927 1.00 98.31 189 ASP A O 1
ATOM 1553 N N . LEU A 1 190 ? -5.607 -6.265 -13.420 1.00 98.56 190 LEU A N 1
ATOM 1554 C CA . LEU A 1 190 ? -4.987 -5.042 -12.926 1.00 98.56 190 LEU A CA 1
ATOM 1555 C C . LEU A 1 190 ? -4.244 -4.352 -14.071 1.00 98.56 190 LEU A C 1
ATOM 1557 O O . LEU A 1 190 ? -3.117 -4.719 -14.399 1.00 98.56 190 LEU A O 1
ATOM 1561 N N . ILE A 1 191 ? -4.875 -3.337 -14.656 1.00 98.62 191 ILE A N 1
ATOM 1562 C CA . ILE A 1 191 ? -4.271 -2.489 -15.686 1.00 98.62 191 ILE A CA 1
ATOM 1563 C C . ILE A 1 191 ? -4.044 -1.106 -15.084 1.00 98.62 191 ILE A C 1
ATOM 1565 O O . ILE A 1 191 ? -4.997 -0.408 -14.738 1.00 98.62 191 ILE A O 1
ATOM 1569 N N . LEU A 1 192 ? -2.779 -0.711 -14.937 1.00 98.62 192 LEU A N 1
ATOM 1570 C CA . LEU A 1 192 ? -2.423 0.609 -14.429 1.00 98.62 192 LEU A CA 1
ATOM 1571 C C . LEU A 1 192 ? -2.412 1.631 -15.570 1.00 98.62 192 LEU A C 1
ATOM 1573 O O . LEU A 1 192 ? -1.595 1.490 -16.485 1.00 98.62 192 LEU A O 1
ATOM 1577 N N . PRO A 1 193 ? -3.241 2.692 -15.508 1.00 98.56 193 PRO A N 1
ATOM 1578 C CA . PRO A 1 193 ? -3.303 3.686 -16.579 1.00 98.56 193 PRO A CA 1
ATOM 1579 C C . PRO A 1 193 ? -1.977 4.417 -16.822 1.00 98.56 193 PRO A C 1
ATOM 1581 O O . PRO A 1 193 ? -1.676 4.801 -17.948 1.00 98.56 193 PRO A O 1
ATOM 1584 N N . SER A 1 194 ? -1.178 4.634 -15.772 1.00 98.69 194 SER A N 1
ATOM 1585 C CA . SER A 1 194 ? 0.089 5.369 -15.848 1.00 98.69 194 SER A CA 1
ATOM 1586 C C . SER A 1 194 ? 1.104 4.784 -14.871 1.00 98.69 194 SER A C 1
ATOM 1588 O O . SER A 1 194 ? 0.879 4.751 -13.658 1.00 98.69 194 SER A O 1
ATOM 1590 N N . VAL A 1 195 ? 2.238 4.338 -15.404 1.00 98.88 195 VAL A N 1
ATOM 1591 C CA . VAL A 1 195 ? 3.390 3.877 -14.630 1.00 98.88 195 VAL A CA 1
ATOM 1592 C C . VAL A 1 195 ? 4.587 4.742 -14.982 1.00 98.88 195 VAL A C 1
ATOM 1594 O O . VAL A 1 195 ? 5.028 4.764 -16.128 1.00 98.88 195 VAL A O 1
ATOM 1597 N N . VAL A 1 196 ? 5.131 5.455 -13.998 1.00 98.81 196 VAL A N 1
ATOM 1598 C CA . VAL A 1 196 ? 6.260 6.369 -14.199 1.00 98.81 196 VAL A CA 1
ATOM 1599 C C . VAL A 1 196 ? 7.474 5.887 -13.411 1.00 98.81 196 VAL A C 1
ATOM 1601 O O . VAL A 1 196 ? 7.398 5.668 -12.203 1.00 98.81 196 VAL A O 1
ATOM 1604 N N . ILE A 1 197 ? 8.614 5.765 -14.088 1.00 98.75 197 ILE A N 1
ATOM 1605 C CA . ILE A 1 197 ? 9.914 5.473 -13.480 1.00 98.75 197 ILE A CA 1
ATOM 1606 C C . ILE A 1 197 ? 10.793 6.708 -13.634 1.00 98.75 197 ILE A C 1
ATOM 1608 O O . ILE A 1 197 ? 11.129 7.091 -14.753 1.00 98.75 197 ILE A O 1
ATOM 1612 N N . LYS A 1 198 ? 11.177 7.331 -12.518 1.00 98.50 198 LYS A N 1
ATOM 1613 C CA . LYS A 1 198 ? 12.099 8.477 -12.490 1.00 98.50 198 LYS A CA 1
ATOM 1614 C C . LYS A 1 198 ? 13.422 8.065 -11.865 1.00 98.50 198 LYS A C 1
ATOM 1616 O O . LYS A 1 198 ? 13.588 8.153 -10.651 1.00 98.50 198 LYS A O 1
ATOM 1621 N N . GLY A 1 199 ? 14.342 7.600 -12.697 1.00 97.94 199 GLY A N 1
ATOM 1622 C CA . GLY A 1 199 ? 15.711 7.322 -12.290 1.00 97.94 199 GLY A CA 1
ATOM 1623 C C . GLY A 1 199 ? 16.550 8.581 -12.111 1.00 97.94 199 GLY A C 1
ATOM 1624 O O . GLY A 1 199 ? 16.120 9.709 -12.356 1.00 97.94 199 GLY A O 1
ATOM 1625 N N . LYS A 1 200 ? 17.796 8.365 -11.705 1.00 96.62 200 LYS A N 1
ATOM 1626 C CA . LYS A 1 200 ? 18.852 9.374 -11.712 1.00 96.62 200 LYS A CA 1
ATOM 1627 C C . LYS A 1 200 ? 19.242 9.753 -13.141 1.00 96.62 200 LYS A C 1
ATOM 1629 O O . LYS A 1 200 ? 19.547 10.916 -13.399 1.00 96.62 200 LYS A O 1
ATOM 1634 N N . THR A 1 201 ? 19.290 8.778 -14.045 1.00 97.12 201 THR A N 1
ATOM 1635 C CA . THR A 1 201 ? 19.791 8.961 -15.416 1.00 97.12 201 THR A CA 1
ATOM 1636 C C . THR A 1 201 ? 18.697 8.939 -16.476 1.00 97.12 201 THR A C 1
ATOM 1638 O O . THR A 1 201 ? 18.953 9.333 -17.614 1.00 97.12 201 THR A O 1
ATOM 1641 N N . PHE A 1 202 ? 17.474 8.539 -16.120 1.00 98.06 202 PHE A N 1
ATOM 1642 C CA . PHE A 1 202 ? 16.371 8.419 -17.067 1.00 98.06 202 PHE A CA 1
ATOM 1643 C C . PHE A 1 202 ? 15.011 8.743 -16.444 1.00 98.06 202 PHE A C 1
ATOM 1645 O O . PHE A 1 202 ? 14.821 8.743 -15.230 1.00 98.06 202 PHE A O 1
ATOM 1652 N N . THR A 1 203 ? 14.032 9.020 -17.297 1.00 98.56 203 THR A N 1
ATOM 1653 C CA . THR A 1 203 ? 12.619 9.028 -16.924 1.00 98.56 203 THR A CA 1
ATOM 1654 C C . THR A 1 203 ? 11.835 8.357 -18.034 1.00 98.56 203 THR A C 1
ATOM 1656 O O . THR A 1 203 ? 11.974 8.742 -19.194 1.00 98.56 203 THR A O 1
ATOM 1659 N N . THR A 1 204 ? 11.018 7.378 -17.666 1.00 98.50 204 THR A N 1
ATOM 1660 C CA . THR A 1 204 ? 10.177 6.631 -18.601 1.00 98.50 204 THR A CA 1
ATOM 1661 C C . THR A 1 204 ? 8.756 6.581 -18.066 1.00 98.50 204 THR A C 1
ATOM 1663 O O . THR A 1 204 ? 8.543 6.434 -16.862 1.00 98.50 204 THR A O 1
ATOM 1666 N N . GLU A 1 205 ? 7.790 6.703 -18.967 1.00 98.69 205 GLU A N 1
ATOM 1667 C CA . GLU A 1 205 ? 6.372 6.530 -18.681 1.00 98.69 205 GLU A CA 1
ATOM 1668 C C . GLU A 1 205 ? 5.819 5.408 -19.558 1.00 98.69 205 GLU A C 1
ATOM 1670 O O . GLU A 1 205 ? 6.123 5.326 -20.750 1.00 98.69 205 GLU A O 1
ATOM 1675 N N . PHE A 1 206 ? 5.012 4.553 -18.946 1.00 98.75 206 PHE A N 1
ATOM 1676 C CA . PHE A 1 206 ? 4.269 3.485 -19.588 1.00 98.75 206 PHE A CA 1
ATOM 1677 C C . PHE A 1 206 ? 2.780 3.724 -19.345 1.00 98.75 206 PHE A C 1
ATOM 1679 O O . PHE A 1 206 ? 2.389 4.204 -18.277 1.00 98.75 206 PHE A O 1
ATOM 1686 N N . ALA A 1 207 ? 1.960 3.383 -20.331 1.00 98.62 207 ALA A N 1
ATOM 1687 C CA . ALA A 1 207 ? 0.510 3.481 -20.249 1.00 98.62 207 ALA A CA 1
ATOM 1688 C C . ALA A 1 207 ? -0.108 2.087 -20.338 1.00 98.62 207 ALA A C 1
ATOM 1690 O O . ALA A 1 207 ? 0.463 1.207 -20.986 1.00 98.62 207 ALA A O 1
ATOM 1691 N N . ASP A 1 208 ? -1.261 1.920 -19.692 1.00 98.50 208 ASP A N 1
ATOM 1692 C CA . ASP A 1 208 ? -2.068 0.696 -19.725 1.00 98.50 208 ASP A CA 1
ATOM 1693 C C . ASP A 1 208 ? -1.251 -0.569 -19.410 1.00 98.50 208 ASP A C 1
ATOM 1695 O O . ASP A 1 208 ? -1.291 -1.578 -20.117 1.00 98.50 208 ASP A O 1
ATOM 1699 N N . VAL A 1 209 ? -0.463 -0.499 -18.334 1.00 98.75 209 VAL A N 1
ATOM 1700 C CA . VAL A 1 209 ? 0.428 -1.589 -17.932 1.00 98.75 209 VAL A CA 1
ATOM 1701 C C . VAL A 1 209 ? -0.390 -2.688 -17.276 1.00 98.75 209 VAL A C 1
ATOM 1703 O O . VAL A 1 209 ? -0.906 -2.505 -16.173 1.00 98.75 209 VAL A O 1
ATOM 1706 N N . LEU A 1 210 ? -0.461 -3.848 -17.927 1.00 98.75 210 LEU A N 1
ATOM 1707 C CA . LEU A 1 210 ? -0.959 -5.069 -17.302 1.00 98.75 210 LEU A CA 1
ATOM 1708 C C . LEU A 1 210 ? 0.026 -5.527 -16.221 1.00 98.75 210 LEU A C 1
ATOM 1710 O O . LEU A 1 210 ? 1.206 -5.750 -16.505 1.00 98.75 210 LEU A O 1
ATOM 1714 N N . VAL A 1 211 ? -0.475 -5.689 -15.000 1.00 98.88 211 VAL A N 1
ATOM 1715 C CA . VAL A 1 211 ? 0.286 -6.177 -13.850 1.00 98.88 211 VAL A CA 1
ATOM 1716 C C . VAL A 1 211 ? -0.221 -7.562 -13.469 1.00 98.88 211 VAL A C 1
ATOM 1718 O O . VAL A 1 211 ? -1.421 -7.773 -13.303 1.00 98.88 211 VAL A O 1
ATOM 1721 N N . THR A 1 212 ? 0.695 -8.511 -13.311 1.00 98.69 212 THR A N 1
ATOM 1722 C CA . THR A 1 212 ? 0.391 -9.892 -12.912 1.00 98.69 212 THR A CA 1
ATOM 1723 C C . THR A 1 212 ? 0.975 -10.197 -11.542 1.00 98.69 212 THR A C 1
ATOM 1725 O O . THR A 1 212 ? 1.987 -9.620 -11.175 1.00 98.69 212 THR A O 1
ATOM 1728 N N . ALA A 1 213 ? 0.376 -11.120 -10.791 1.00 98.62 213 ALA A N 1
ATOM 1729 C CA . ALA A 1 213 ? 0.908 -11.519 -9.488 1.00 98.62 213 ALA A CA 1
ATOM 1730 C C . ALA A 1 213 ? 2.169 -12.384 -9.641 1.00 98.62 213 ALA A C 1
ATOM 1732 O O . ALA A 1 213 ? 2.111 -13.449 -10.264 1.00 98.62 213 ALA A O 1
ATOM 1733 N N . HIS A 1 214 ? 3.271 -12.002 -8.990 1.00 98.62 214 HIS A N 1
ATOM 1734 C CA . HIS A 1 214 ? 4.490 -12.823 -8.937 1.00 98.62 214 HIS A CA 1
ATOM 1735 C C . HIS A 1 214 ? 4.581 -13.675 -7.673 1.00 98.62 214 HIS A C 1
ATOM 1737 O O . HIS A 1 214 ? 5.413 -14.579 -7.603 1.00 98.62 214 HIS A O 1
ATOM 1743 N N . ASN A 1 215 ? 3.700 -13.440 -6.695 1.00 98.12 215 ASN A N 1
ATOM 1744 C CA . ASN A 1 215 ? 3.599 -14.214 -5.453 1.00 98.12 215 ASN A CA 1
ATOM 1745 C C . ASN A 1 215 ? 4.920 -14.285 -4.670 1.00 98.12 215 ASN A C 1
ATOM 1747 O O . ASN A 1 215 ? 5.197 -15.283 -4.002 1.00 98.12 215 ASN A O 1
ATOM 1751 N N . ILE A 1 216 ? 5.747 -13.235 -4.740 1.00 97.12 216 ILE A N 1
ATOM 1752 C CA . ILE A 1 216 ? 7.049 -13.223 -4.057 1.00 97.12 216 ILE A CA 1
ATOM 1753 C C . ILE A 1 216 ? 6.912 -13.206 -2.526 1.00 97.12 216 ILE A C 1
ATOM 1755 O O . ILE A 1 216 ? 7.884 -13.484 -1.829 1.00 97.12 216 ILE A O 1
ATOM 1759 N N . ARG A 1 217 ? 5.706 -12.901 -2.023 1.00 96.12 217 ARG A N 1
ATOM 1760 C CA . ARG A 1 217 ? 5.320 -12.898 -0.608 1.00 96.12 217 ARG A CA 1
ATOM 1761 C C . ARG A 1 217 ? 4.214 -13.896 -0.280 1.00 96.12 217 ARG A C 1
ATOM 1763 O O . ARG A 1 217 ? 3.296 -13.597 0.479 1.00 96.12 217 ARG A O 1
ATOM 1770 N N . ASN A 1 218 ? 4.292 -15.090 -0.864 1.00 95.94 218 ASN A N 1
ATOM 1771 C CA . ASN A 1 218 ? 3.358 -16.184 -0.576 1.00 95.94 218 ASN A CA 1
ATOM 1772 C C . ASN A 1 218 ? 3.446 -16.728 0.865 1.00 95.94 218 ASN A C 1
ATOM 1774 O O . ASN A 1 218 ? 2.654 -17.589 1.234 1.00 95.94 218 ASN A O 1
ATOM 1778 N N . ASP A 1 219 ? 4.401 -16.240 1.661 1.00 94.69 219 ASP A N 1
ATOM 1779 C CA . ASP A 1 219 ? 4.442 -16.383 3.114 1.00 94.69 219 ASP A CA 1
ATOM 1780 C C . ASP A 1 219 ? 3.346 -15.563 3.802 1.00 94.69 219 ASP A C 1
ATOM 1782 O O . ASP A 1 219 ? 2.736 -16.043 4.744 1.00 94.69 219 ASP A O 1
ATOM 1786 N N . THR A 1 220 ? 3.081 -14.347 3.318 1.00 96.31 220 THR A N 1
ATOM 1787 C CA . THR A 1 220 ? 2.157 -13.394 3.951 1.00 96.31 220 THR A CA 1
ATOM 1788 C C . THR A 1 220 ? 0.816 -13.330 3.233 1.00 96.31 220 THR A C 1
ATOM 1790 O O . THR A 1 220 ? -0.227 -13.241 3.879 1.00 96.31 220 THR A O 1
ATOM 1793 N N . PHE A 1 221 ? 0.829 -13.366 1.900 1.00 98.38 221 PHE A N 1
ATOM 1794 C CA . PHE A 1 221 ? -0.355 -13.165 1.076 1.00 98.38 221 PHE A CA 1
ATOM 1795 C C . PHE A 1 221 ? -0.807 -14.440 0.365 1.00 98.38 221 PHE A C 1
ATOM 1797 O O . PHE A 1 221 ? -0.015 -15.337 0.056 1.00 98.38 221 PHE A O 1
ATOM 1804 N N . GLN A 1 222 ? -2.104 -14.513 0.082 1.00 98.44 222 GLN A N 1
ATOM 1805 C CA . GLN A 1 222 ? -2.691 -15.545 -0.761 1.00 98.44 222 GLN A CA 1
ATOM 1806 C C . GLN A 1 222 ? -2.110 -15.511 -2.176 1.00 98.44 222 GLN A C 1
ATOM 1808 O O . GLN A 1 222 ? -1.682 -14.470 -2.683 1.00 98.44 222 GLN A O 1
ATOM 1813 N N . LEU A 1 223 ? -2.106 -16.671 -2.836 1.00 98.12 223 LEU A N 1
ATOM 1814 C CA . LEU A 1 223 ? -1.717 -16.745 -4.242 1.00 98.12 223 LEU A CA 1
ATOM 1815 C C . LEU A 1 223 ? -2.660 -15.881 -5.089 1.00 98.12 223 LEU A C 1
ATOM 1817 O O . LEU A 1 223 ? -3.878 -15.995 -4.987 1.00 98.12 223 LEU A O 1
ATOM 1821 N N . GLY A 1 224 ? -2.085 -15.054 -5.958 1.00 98.00 224 GLY A N 1
ATOM 1822 C CA . GLY A 1 224 ? -2.814 -14.135 -6.829 1.00 98.00 224 GLY A CA 1
ATOM 1823 C C . GLY A 1 224 ? -2.969 -12.720 -6.269 1.00 98.00 224 GLY A C 1
ATOM 1824 O O . GLY A 1 224 ? -3.413 -11.844 -7.009 1.00 98.00 224 GLY A O 1
ATOM 1825 N N . VAL A 1 225 ? -2.576 -12.460 -5.017 1.00 98.62 225 VAL A N 1
ATOM 1826 C CA . VAL A 1 225 ? -2.513 -11.088 -4.495 1.00 98.62 225 VAL A CA 1
ATOM 1827 C C . VAL A 1 225 ? -1.406 -10.332 -5.224 1.00 98.62 225 VAL A C 1
ATOM 1829 O O . VAL A 1 225 ? -0.235 -10.699 -5.146 1.00 98.62 225 VAL A O 1
ATOM 1832 N N . ILE A 1 226 ? -1.797 -9.274 -5.935 1.00 98.81 226 ILE A N 1
ATOM 1833 C CA . ILE A 1 226 ? -0.869 -8.376 -6.618 1.00 98.81 226 ILE A CA 1
ATOM 1834 C C . ILE A 1 226 ? -0.474 -7.260 -5.657 1.00 98.81 226 ILE A C 1
ATOM 1836 O O . ILE A 1 226 ? -1.330 -6.610 -5.060 1.00 98.81 226 ILE A O 1
ATOM 1840 N N . THR A 1 227 ? 0.820 -7.022 -5.531 1.00 98.81 227 THR A N 1
ATOM 1841 C CA . THR A 1 227 ? 1.434 -5.999 -4.689 1.00 98.81 227 THR A CA 1
ATOM 1842 C C . THR A 1 227 ? 2.112 -4.927 -5.540 1.00 98.81 227 THR A C 1
ATOM 1844 O O . THR A 1 227 ? 2.283 -5.070 -6.750 1.00 98.81 227 THR A O 1
ATOM 1847 N N . ALA A 1 228 ? 2.512 -3.815 -4.928 1.00 98.75 228 ALA A N 1
ATOM 1848 C CA . ALA A 1 228 ? 3.123 -2.707 -5.652 1.00 98.75 228 ALA A CA 1
ATOM 1849 C C . ALA A 1 228 ? 4.460 -3.074 -6.326 1.00 98.75 228 ALA A C 1
ATOM 1851 O O . ALA A 1 228 ? 4.797 -2.497 -7.359 1.00 98.75 228 ALA A O 1
ATOM 1852 N N . ILE A 1 229 ? 5.206 -4.051 -5.800 1.00 98.75 229 ILE A N 1
ATOM 1853 C CA . ILE A 1 229 ? 6.455 -4.512 -6.427 1.00 98.75 229 ILE A CA 1
ATOM 1854 C C . ILE A 1 229 ? 6.204 -5.256 -7.740 1.00 98.75 229 ILE A C 1
ATOM 1856 O O . ILE A 1 229 ? 7.028 -5.177 -8.652 1.00 98.75 229 ILE A O 1
ATOM 1860 N N . ASP A 1 230 ? 5.047 -5.911 -7.870 1.00 98.88 230 ASP A N 1
ATOM 1861 C CA . ASP A 1 230 ? 4.684 -6.687 -9.054 1.00 98.88 230 ASP A CA 1
ATOM 1862 C C . ASP A 1 230 ? 4.548 -5.796 -10.296 1.00 98.88 230 ASP A C 1
ATOM 1864 O O . ASP A 1 230 ? 4.688 -6.280 -11.415 1.00 98.88 230 ASP A O 1
ATOM 1868 N N . VAL A 1 231 ? 4.369 -4.477 -10.132 1.00 98.88 231 VAL A N 1
ATOM 1869 C CA . VAL A 1 231 ? 4.442 -3.502 -11.236 1.00 98.88 231 VAL A CA 1
ATOM 1870 C C . VAL A 1 231 ? 5.819 -3.538 -11.901 1.00 98.88 231 VAL A C 1
ATOM 1872 O O . VAL A 1 231 ? 5.921 -3.633 -13.122 1.00 98.88 231 VAL A O 1
ATOM 1875 N N . ILE A 1 232 ? 6.889 -3.499 -11.102 1.00 98.88 232 ILE A N 1
ATOM 1876 C CA . ILE A 1 232 ? 8.273 -3.528 -11.597 1.00 98.88 232 ILE A CA 1
ATOM 1877 C C . ILE A 1 232 ? 8.594 -4.895 -12.198 1.00 98.88 232 ILE A C 1
ATOM 1879 O O . ILE A 1 232 ? 9.187 -4.968 -13.272 1.00 98.88 232 ILE A O 1
ATOM 1883 N N . LEU A 1 233 ? 8.150 -5.971 -11.545 1.00 98.81 233 LEU A N 1
ATOM 1884 C CA . LEU A 1 233 ? 8.342 -7.333 -12.040 1.00 98.81 233 LEU A CA 1
ATOM 1885 C C . LEU A 1 233 ? 7.619 -7.562 -13.373 1.00 98.81 233 LEU A C 1
ATOM 1887 O O . LEU A 1 233 ? 8.208 -8.103 -14.302 1.00 98.81 233 LEU A O 1
ATOM 1891 N N . SER A 1 234 ? 6.386 -7.067 -13.507 1.00 98.88 234 SER A N 1
ATOM 1892 C CA . SER A 1 234 ? 5.602 -7.166 -14.744 1.00 98.88 234 SER A CA 1
ATOM 1893 C C . SER A 1 234 ? 6.254 -6.398 -15.895 1.00 98.88 234 SER A C 1
ATOM 1895 O O . SER A 1 234 ? 6.308 -6.906 -17.013 1.00 98.88 234 SER A O 1
ATOM 1897 N N . LEU A 1 235 ? 6.797 -5.200 -15.642 1.00 98.88 235 LEU A N 1
ATOM 1898 C CA . LEU A 1 235 ? 7.568 -4.464 -16.652 1.00 98.88 235 LEU A CA 1
ATOM 1899 C C . LEU A 1 235 ? 8.843 -5.218 -17.063 1.00 98.88 235 LEU A C 1
ATOM 1901 O O . LEU A 1 235 ? 9.212 -5.206 -18.239 1.00 98.88 235 LEU A O 1
ATOM 1905 N N . GLY A 1 236 ? 9.499 -5.887 -16.113 1.00 98.75 236 GLY A N 1
ATOM 1906 C CA . GLY A 1 236 ? 10.647 -6.748 -16.386 1.00 98.75 236 GLY A CA 1
ATOM 1907 C C . GLY A 1 236 ? 10.293 -7.965 -17.244 1.00 98.75 236 GLY A C 1
ATOM 1908 O O . GLY A 1 236 ? 10.964 -8.221 -18.241 1.00 98.75 236 GLY A O 1
ATOM 1909 N N . ASP A 1 237 ? 9.197 -8.663 -16.934 1.00 98.75 237 ASP A N 1
ATOM 1910 C CA . ASP A 1 237 ? 8.697 -9.796 -17.731 1.00 98.75 237 ASP A CA 1
ATOM 1911 C C . ASP A 1 237 ? 8.333 -9.389 -19.167 1.00 98.75 237 ASP A C 1
ATOM 1913 O O . ASP A 1 237 ? 8.497 -10.166 -20.110 1.00 98.75 237 ASP A O 1
ATOM 1917 N N . GLN A 1 238 ? 7.875 -8.149 -19.350 1.00 98.69 238 GLN A N 1
ATOM 1918 C CA . GLN A 1 238 ? 7.589 -7.557 -20.660 1.00 98.69 238 GLN A CA 1
ATOM 1919 C C . GLN A 1 238 ? 8.857 -7.105 -21.411 1.00 98.69 238 GLN A C 1
ATOM 1921 O O . GLN A 1 238 ? 8.764 -6.653 -22.553 1.00 98.69 238 GLN A O 1
ATOM 1926 N N . GLY A 1 239 ? 10.041 -7.218 -20.799 1.00 98.56 239 GLY A N 1
ATOM 1927 C CA . GLY A 1 239 ? 11.315 -6.788 -21.378 1.00 98.56 239 GLY A CA 1
ATOM 1928 C C . GLY A 1 239 ? 11.447 -5.269 -21.518 1.00 98.56 239 GLY A C 1
ATOM 1929 O O . GLY A 1 239 ? 12.211 -4.800 -22.360 1.00 98.56 239 GLY A O 1
ATOM 1930 N N . LEU A 1 240 ? 10.679 -4.499 -20.739 1.00 98.62 240 LEU A N 1
ATOM 1931 C CA . LEU A 1 240 ? 10.658 -3.034 -20.803 1.00 98.62 240 LEU A CA 1
ATOM 1932 C C . LEU A 1 240 ? 11.726 -2.385 -19.918 1.00 98.62 240 LEU A C 1
ATOM 1934 O O . LEU A 1 240 ? 12.122 -1.248 -20.181 1.00 98.62 240 LEU A O 1
ATOM 1938 N N . ILE A 1 241 ? 12.178 -3.091 -18.880 1.00 98.69 241 ILE A N 1
ATOM 1939 C CA . ILE A 1 241 ? 13.240 -2.670 -17.963 1.00 98.69 241 ILE A CA 1
ATOM 1940 C C . ILE A 1 241 ? 14.060 -3.876 -17.505 1.00 98.69 241 ILE A C 1
ATOM 1942 O O . ILE A 1 241 ? 13.541 -4.988 -17.426 1.00 98.69 241 ILE A O 1
ATOM 1946 N N . ASP A 1 242 ? 15.301 -3.625 -17.102 1.00 98.56 242 ASP A N 1
ATOM 1947 C CA . ASP A 1 242 ? 16.029 -4.515 -16.199 1.00 98.56 242 ASP A CA 1
ATOM 1948 C C . ASP A 1 242 ? 15.793 -4.060 -14.753 1.00 98.56 242 ASP A C 1
ATOM 1950 O O . ASP A 1 242 ? 15.687 -2.861 -14.483 1.00 98.56 242 ASP A O 1
ATOM 1954 N N . TYR A 1 243 ? 15.726 -4.989 -13.800 1.00 98.50 243 TYR A N 1
ATOM 1955 C CA . TYR A 1 243 ? 15.551 -4.649 -12.389 1.00 98.50 243 TYR A CA 1
ATOM 1956 C C . TYR A 1 243 ? 16.376 -5.551 -11.471 1.00 98.50 243 TYR A C 1
ATOM 1958 O O . TYR A 1 243 ? 16.726 -6.685 -11.799 1.00 98.50 243 TYR A O 1
ATOM 1966 N N . PHE A 1 244 ? 16.653 -5.038 -10.277 1.00 98.19 244 PHE A N 1
ATOM 1967 C CA . PHE A 1 244 ? 17.363 -5.748 -9.225 1.00 98.19 244 PHE A CA 1
ATOM 1968 C C . PHE A 1 244 ? 16.542 -5.685 -7.946 1.00 98.19 244 PHE A C 1
ATOM 1970 O O . PHE A 1 244 ? 16.135 -4.606 -7.513 1.00 98.19 244 PHE A O 1
ATOM 1977 N N . LEU A 1 245 ? 16.312 -6.847 -7.338 1.00 97.75 245 LEU A N 1
ATOM 1978 C CA . LEU A 1 245 ? 15.700 -6.951 -6.022 1.00 97.75 245 LEU A CA 1
ATOM 1979 C C . LEU A 1 245 ? 16.736 -7.329 -4.975 1.00 97.75 245 LEU A C 1
ATOM 1981 O O . LEU A 1 245 ? 17.652 -8.117 -5.227 1.00 97.75 245 LEU A O 1
ATOM 1985 N N . ARG A 1 246 ? 16.542 -6.818 -3.764 1.00 96.12 246 ARG A N 1
ATOM 1986 C CA . ARG A 1 246 ? 17.316 -7.217 -2.596 1.00 96.12 246 ARG A CA 1
ATOM 1987 C C . ARG A 1 246 ? 16.414 -7.367 -1.383 1.00 96.12 246 ARG A C 1
ATOM 1989 O O . ARG A 1 246 ? 15.577 -6.514 -1.115 1.00 96.12 246 ARG A O 1
ATOM 1996 N N . TRP A 1 247 ? 16.617 -8.457 -0.651 1.00 95.19 247 TRP A N 1
ATOM 1997 C CA . TRP A 1 247 ? 16.021 -8.648 0.664 1.00 95.19 247 TRP A CA 1
ATOM 1998 C C . TRP A 1 247 ? 16.770 -7.825 1.708 1.00 95.19 247 TRP A C 1
ATOM 2000 O O . TRP A 1 247 ? 18.007 -7.827 1.730 1.00 95.19 247 TRP A O 1
ATOM 2010 N N . TYR A 1 248 ? 16.016 -7.171 2.583 1.00 93.06 248 TYR A N 1
ATOM 2011 C CA . TYR A 1 248 ? 16.545 -6.475 3.745 1.00 93.06 248 TYR A CA 1
ATOM 2012 C C . TYR A 1 248 ? 15.829 -6.944 5.003 1.00 93.06 248 TYR A C 1
ATOM 2014 O O . TYR A 1 248 ? 14.614 -6.791 5.115 1.00 93.06 248 TYR A O 1
ATOM 2022 N N . ASP A 1 249 ? 16.593 -7.467 5.961 1.00 92.00 249 ASP A N 1
ATOM 2023 C CA . ASP A 1 249 ? 16.094 -7.726 7.314 1.00 92.00 249 ASP A CA 1
ATOM 2024 C C . ASP A 1 249 ? 15.938 -6.414 8.093 1.00 92.00 249 ASP A C 1
ATOM 2026 O O . ASP A 1 249 ? 14.920 -6.221 8.754 1.00 92.00 249 ASP A O 1
ATOM 2030 N N . THR A 1 250 ? 16.894 -5.492 7.927 1.00 90.44 250 THR A N 1
ATOM 2031 C CA . THR A 1 250 ? 16.952 -4.158 8.546 1.00 90.44 250 THR A CA 1
ATOM 2032 C C . THR A 1 250 ? 17.452 -3.111 7.542 1.00 90.44 250 THR A C 1
ATOM 2034 O O . THR A 1 250 ? 18.168 -3.452 6.591 1.00 90.44 250 THR A O 1
ATOM 2037 N N . ILE A 1 251 ? 17.085 -1.836 7.728 1.00 87.19 251 ILE A N 1
ATOM 2038 C CA . ILE A 1 251 ? 17.578 -0.697 6.926 1.00 87.19 251 ILE A CA 1
ATOM 2039 C C . ILE A 1 251 ? 17.690 0.542 7.818 1.00 87.19 251 ILE A C 1
ATOM 2041 O O . ILE A 1 251 ? 16.697 0.983 8.384 1.00 87.19 251 ILE A O 1
ATOM 2045 N N . GLY A 1 252 ? 18.876 1.156 7.882 1.00 86.81 252 GLY A N 1
ATOM 2046 C CA . GLY A 1 252 ? 19.087 2.353 8.703 1.00 86.81 252 GLY A CA 1
ATOM 2047 C C . GLY A 1 252 ? 18.779 2.072 10.175 1.00 86.81 252 GLY A C 1
ATOM 2048 O O . GLY A 1 252 ? 19.324 1.120 10.728 1.00 86.81 252 GLY A O 1
ATOM 2049 N N . ASP A 1 253 ? 17.885 2.872 10.756 1.00 86.19 253 ASP A N 1
ATOM 2050 C CA . ASP A 1 253 ? 17.397 2.719 12.134 1.00 86.19 253 ASP A CA 1
ATOM 2051 C C . ASP A 1 253 ? 16.144 1.817 12.238 1.00 86.19 253 ASP A C 1
ATOM 2053 O O . ASP A 1 253 ? 15.568 1.680 13.313 1.00 86.19 253 ASP A O 1
ATOM 2057 N N . ALA A 1 254 ? 15.686 1.216 11.131 1.00 89.12 254 ALA A N 1
ATOM 2058 C CA . ALA A 1 254 ? 14.568 0.274 11.133 1.00 89.12 254 ALA A CA 1
ATOM 2059 C C . ALA A 1 254 ? 15.046 -1.138 11.503 1.00 89.12 254 ALA A C 1
ATOM 2061 O O . ALA A 1 254 ? 15.656 -1.838 10.682 1.00 89.12 254 ALA A O 1
ATOM 2062 N N . ASP A 1 255 ? 14.712 -1.567 12.719 1.00 87.12 255 ASP A N 1
ATOM 2063 C CA . ASP A 1 255 ? 15.059 -2.883 13.271 1.00 87.12 255 ASP A CA 1
ATOM 2064 C C . ASP A 1 255 ? 14.290 -4.034 12.607 1.00 87.12 255 ASP A C 1
ATOM 2066 O O . ASP A 1 255 ? 14.770 -5.169 12.573 1.00 87.12 255 ASP A O 1
ATOM 2070 N N . VAL A 1 256 ? 13.105 -3.756 12.051 1.00 88.44 256 VAL A N 1
ATOM 2071 C CA . VAL A 1 256 ? 12.269 -4.767 11.390 1.00 88.44 256 VAL A CA 1
ATOM 2072 C C . VAL A 1 256 ? 11.792 -4.277 10.026 1.00 88.44 256 VAL A C 1
ATOM 2074 O O . VAL A 1 256 ? 10.750 -3.636 9.884 1.00 88.44 256 VAL A O 1
ATOM 2077 N N . VAL A 1 257 ? 12.538 -4.649 8.984 1.00 89.19 257 VAL A N 1
ATOM 2078 C CA . VAL A 1 257 ? 12.138 -4.454 7.584 1.00 89.19 257 VAL A CA 1
ATOM 2079 C C . VAL A 1 257 ? 11.588 -5.754 7.014 1.00 89.19 257 VAL A C 1
ATOM 2081 O O . VAL A 1 257 ? 10.402 -5.801 6.712 1.00 89.19 257 VAL A O 1
ATOM 2084 N N . ARG A 1 258 ? 12.393 -6.817 6.914 1.00 93.12 258 ARG A N 1
ATOM 2085 C CA . ARG A 1 258 ? 12.004 -8.131 6.353 1.00 93.12 258 ARG A CA 1
ATOM 2086 C C . ARG A 1 258 ? 11.174 -7.994 5.067 1.00 93.12 258 ARG A C 1
ATOM 2088 O O . ARG A 1 258 ? 10.000 -8.356 5.028 1.00 93.12 258 ARG A O 1
ATOM 2095 N N . SER A 1 259 ? 11.732 -7.348 4.048 1.00 95.38 259 SER A N 1
ATOM 2096 C CA . SER A 1 259 ? 11.013 -7.042 2.799 1.00 95.38 259 SER A CA 1
ATOM 2097 C C . SER A 1 259 ? 11.946 -7.054 1.594 1.00 95.38 259 SER A C 1
ATOM 2099 O O . SER A 1 259 ? 13.150 -6.794 1.722 1.00 95.38 259 SER A O 1
ATOM 2101 N N . TYR A 1 260 ? 11.389 -7.320 0.415 1.00 96.44 260 TYR A N 1
ATOM 2102 C CA . TYR A 1 260 ? 12.074 -7.103 -0.853 1.00 96.44 260 TYR A CA 1
ATOM 2103 C C . TYR A 1 260 ? 11.991 -5.635 -1.267 1.00 96.44 260 TYR A C 1
ATOM 2105 O O . TYR A 1 260 ? 10.920 -5.037 -1.311 1.00 96.44 260 TYR A O 1
ATOM 2113 N N . TRP A 1 261 ? 13.141 -5.074 -1.625 1.00 95.81 261 TRP A N 1
ATOM 2114 C CA . TRP A 1 261 ? 13.267 -3.719 -2.144 1.00 95.81 261 TRP A CA 1
ATOM 2115 C C . TRP A 1 261 ? 13.834 -3.744 -3.554 1.00 95.81 261 TRP A C 1
ATOM 2117 O O . TRP A 1 261 ? 14.727 -4.542 -3.859 1.00 95.81 261 TRP A O 1
ATOM 2127 N N . VAL A 1 262 ? 13.364 -2.823 -4.393 1.00 97.81 262 VAL A N 1
ATOM 2128 C CA . VAL A 1 262 ? 13.981 -2.546 -5.690 1.00 97.81 262 VAL A CA 1
ATOM 2129 C C . VAL A 1 262 ? 15.313 -1.836 -5.449 1.00 97.81 262 VAL A C 1
ATOM 2131 O O . VAL A 1 262 ? 15.372 -0.660 -5.100 1.00 97.81 262 VAL A O 1
ATOM 2134 N N . SER A 1 263 ? 16.410 -2.572 -5.605 1.00 97.38 263 SER A N 1
ATOM 2135 C CA . SER A 1 263 ? 17.770 -2.059 -5.440 1.00 97.38 263 SER A CA 1
ATOM 2136 C C . SER A 1 263 ? 18.343 -1.473 -6.727 1.00 97.38 263 SER A C 1
ATOM 2138 O O . SER A 1 263 ? 19.390 -0.832 -6.682 1.00 97.38 263 SER A O 1
ATOM 2140 N N . GLY 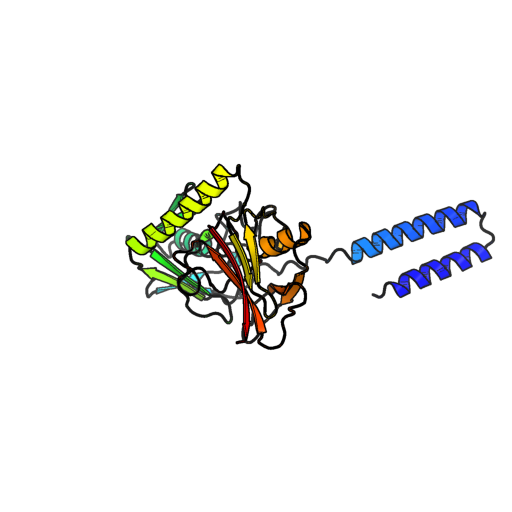A 1 264 ? 17.680 -1.653 -7.869 1.00 98.19 264 GLY A N 1
ATOM 2141 C CA . GLY A 1 264 ? 18.102 -1.056 -9.127 1.00 98.19 264 GLY A CA 1
ATOM 2142 C C . GLY A 1 264 ? 17.073 -1.209 -10.238 1.00 98.19 264 GLY A C 1
ATOM 2143 O O . GLY A 1 264 ? 16.331 -2.190 -10.253 1.00 98.19 264 GLY A O 1
ATOM 2144 N N . ILE A 1 265 ? 17.061 -0.252 -11.165 1.00 98.69 265 ILE A N 1
ATOM 2145 C CA . ILE A 1 265 ? 16.308 -0.320 -12.422 1.00 98.69 265 ILE A CA 1
ATOM 2146 C C . ILE A 1 265 ? 17.231 0.171 -13.537 1.00 98.69 265 ILE A C 1
ATOM 2148 O O . ILE A 1 265 ? 17.773 1.276 -13.442 1.00 98.69 265 ILE A O 1
ATOM 2152 N N . ASN A 1 266 ? 17.406 -0.635 -14.584 1.00 98.12 266 ASN A N 1
ATOM 2153 C CA . ASN A 1 266 ? 18.407 -0.428 -15.631 1.00 98.12 266 ASN A CA 1
ATOM 2154 C C . ASN A 1 266 ? 19.800 -0.185 -15.005 1.00 98.12 266 ASN A C 1
ATOM 2156 O O . ASN A 1 266 ? 20.227 -0.941 -14.131 1.00 98.12 266 ASN A O 1
ATOM 2160 N N . ASP A 1 267 ? 20.491 0.885 -15.404 1.00 97.38 267 ASP A N 1
ATOM 2161 C CA . ASP A 1 267 ? 21.826 1.234 -14.899 1.00 97.38 267 ASP A CA 1
ATOM 2162 C C . ASP A 1 267 ? 21.814 1.998 -13.554 1.00 97.38 267 ASP A C 1
ATOM 2164 O O . ASP A 1 267 ? 22.868 2.246 -12.959 1.00 97.38 267 ASP A O 1
ATOM 2168 N N . ASP A 1 268 ? 20.638 2.373 -13.038 1.00 98.12 268 ASP A N 1
ATOM 2169 C CA . ASP A 1 268 ? 20.500 3.149 -11.803 1.00 98.12 268 ASP A CA 1
ATOM 2170 C C . ASP A 1 268 ? 20.372 2.218 -10.581 1.00 98.12 268 ASP A C 1
ATOM 2172 O O . ASP A 1 268 ? 19.280 1.786 -10.194 1.00 98.12 268 ASP A O 1
ATOM 2176 N N . ILE A 1 269 ? 21.518 1.923 -9.953 1.00 97.94 269 ILE A N 1
ATOM 2177 C CA . ILE A 1 269 ? 21.651 1.014 -8.799 1.00 97.94 269 ILE A CA 1
ATOM 2178 C C . ILE A 1 269 ? 21.812 1.781 -7.480 1.00 97.94 269 ILE A C 1
ATOM 2180 O O . ILE A 1 269 ? 22.722 2.609 -7.334 1.00 97.94 269 ILE A O 1
ATOM 2184 N N . ALA A 1 270 ? 20.956 1.466 -6.502 1.00 95.69 270 ALA A N 1
ATOM 2185 C CA . ALA A 1 270 ? 20.928 2.046 -5.160 1.00 95.69 270 ALA A CA 1
ATOM 2186 C C . ALA A 1 270 ? 22.290 1.949 -4.452 1.00 95.69 270 ALA A C 1
ATOM 2188 O O . ALA A 1 270 ? 22.991 0.936 -4.529 1.00 95.69 270 ALA A O 1
ATOM 2189 N N . HIS A 1 271 ? 22.663 3.014 -3.742 1.00 94.19 271 HIS A N 1
ATOM 2190 C CA . HIS A 1 271 ? 23.927 3.115 -3.016 1.00 94.19 271 HIS A CA 1
ATOM 2191 C C . HIS A 1 271 ? 23.845 4.147 -1.889 1.00 94.19 271 HIS A C 1
ATOM 2193 O O . HIS A 1 271 ? 23.274 5.222 -2.053 1.00 94.19 271 HIS A O 1
ATOM 2199 N N . GLY A 1 272 ? 24.486 3.857 -0.754 1.00 91.31 272 GLY A N 1
ATOM 2200 C CA . GLY A 1 272 ? 24.462 4.757 0.404 1.00 91.31 272 GLY A CA 1
ATOM 2201 C C . GLY A 1 272 ? 23.028 5.039 0.864 1.00 91.31 272 GLY A C 1
ATOM 2202 O O . GLY A 1 272 ? 22.264 4.102 1.070 1.00 91.31 272 GLY A O 1
ATOM 2203 N N . THR A 1 273 ? 22.678 6.321 0.993 1.00 90.62 273 THR A N 1
ATOM 2204 C CA . THR A 1 273 ? 21.320 6.802 1.320 1.00 90.62 273 THR A CA 1
ATOM 2205 C C . THR A 1 273 ? 20.469 7.096 0.081 1.00 90.62 273 THR A C 1
ATOM 2207 O O . THR A 1 273 ? 19.366 7.628 0.196 1.00 90.62 273 THR A O 1
ATOM 2210 N N . CYS A 1 274 ? 20.975 6.767 -1.110 1.00 95.25 274 CYS A N 1
ATOM 2211 C CA . CYS A 1 274 ? 20.272 6.945 -2.368 1.00 95.25 274 CYS A CA 1
ATOM 2212 C C . CYS A 1 274 ? 19.657 5.633 -2.852 1.00 95.25 274 CYS A C 1
ATOM 2214 O O . CYS A 1 274 ? 20.343 4.612 -2.956 1.00 95.25 274 CYS A O 1
ATOM 2216 N N . GLY A 1 275 ? 18.384 5.669 -3.226 1.00 95.81 275 GLY A N 1
ATOM 2217 C CA . GLY A 1 275 ? 17.685 4.488 -3.706 1.00 95.81 275 GLY A CA 1
ATOM 2218 C C . GLY A 1 275 ? 16.320 4.788 -4.299 1.00 95.81 275 GLY A C 1
ATOM 2219 O O . GLY A 1 275 ? 15.928 5.942 -4.488 1.00 95.81 275 GLY A O 1
ATOM 2220 N N . TRP A 1 276 ? 15.613 3.707 -4.609 1.00 97.25 276 TRP A N 1
ATOM 2221 C CA . TRP A 1 276 ? 14.277 3.743 -5.177 1.00 97.25 276 TRP A CA 1
ATOM 2222 C C . TRP A 1 276 ? 13.234 3.764 -4.073 1.00 97.25 276 TRP A C 1
ATOM 2224 O O . TRP A 1 276 ? 13.230 2.918 -3.181 1.00 97.25 276 TRP A O 1
ATOM 2234 N N . VAL A 1 277 ? 12.320 4.716 -4.175 1.00 96.44 277 VAL A N 1
ATOM 2235 C CA . VAL A 1 277 ? 11.071 4.715 -3.421 1.00 96.44 277 VAL A CA 1
ATOM 2236 C C . VAL A 1 277 ? 9.901 4.726 -4.394 1.00 96.44 277 VAL A C 1
ATOM 2238 O O . VAL A 1 277 ? 10.086 4.773 -5.615 1.00 96.44 277 VAL A O 1
ATOM 2241 N N . TYR A 1 278 ? 8.683 4.658 -3.873 1.00 98.06 278 TYR A N 1
ATOM 2242 C CA . TYR A 1 278 ? 7.502 4.616 -4.715 1.00 98.06 278 TYR A CA 1
ATOM 2243 C C . TYR A 1 278 ? 6.289 5.264 -4.064 1.00 98.06 278 TYR A C 1
ATOM 2245 O O . TYR A 1 278 ? 6.260 5.565 -2.872 1.00 98.06 278 TYR A O 1
ATOM 2253 N N . GLU A 1 279 ? 5.278 5.475 -4.883 1.00 97.81 279 GLU A N 1
ATOM 2254 C CA . GLU A 1 279 ? 3.929 5.819 -4.481 1.00 97.81 279 GLU A CA 1
ATOM 2255 C C . GLU A 1 279 ? 2.940 5.202 -5.476 1.00 97.81 279 GLU A C 1
ATOM 2257 O O . GLU A 1 279 ? 3.275 4.938 -6.634 1.00 97.81 279 GLU A O 1
ATOM 2262 N N . SER A 1 280 ? 1.710 4.971 -5.031 1.00 98.19 280 SER A N 1
ATOM 2263 C CA . SER A 1 280 ? 0.621 4.507 -5.886 1.00 98.19 280 SER A CA 1
ATOM 2264 C C . SER A 1 280 ? -0.718 4.901 -5.272 1.00 98.19 280 SER A C 1
ATOM 2266 O O . SER A 1 280 ? -0.816 4.993 -4.050 1.00 98.19 280 SER A O 1
ATOM 2268 N N . GLY A 1 281 ? -1.727 5.157 -6.098 1.00 97.88 281 GLY A N 1
ATOM 2269 C CA . GLY A 1 281 ? -3.061 5.549 -5.643 1.00 97.88 281 GLY A CA 1
ATOM 2270 C C . GLY A 1 281 ? -3.716 6.532 -6.604 1.00 97.88 281 GLY A C 1
ATOM 2271 O O . GLY A 1 281 ? -3.464 6.486 -7.809 1.00 97.88 281 GLY A O 1
ATOM 2272 N N . ASP A 1 282 ? -4.536 7.428 -6.061 1.00 98.00 282 ASP A N 1
ATOM 2273 C CA . ASP A 1 282 ? -5.213 8.495 -6.804 1.00 98.00 282 ASP A CA 1
ATOM 2274 C C . ASP A 1 282 ? -4.375 9.774 -6.883 1.00 98.00 282 ASP A C 1
ATOM 2276 O O . ASP A 1 282 ? -3.680 10.144 -5.933 1.00 98.00 282 ASP A O 1
ATOM 2280 N N . ARG A 1 283 ? -4.441 10.494 -8.004 1.00 97.44 283 ARG A N 1
ATOM 2281 C CA . ARG A 1 283 ? -3.644 11.713 -8.215 1.00 97.44 283 ARG A CA 1
ATOM 2282 C C . ARG A 1 283 ? -3.966 12.836 -7.222 1.00 97.44 283 ARG A C 1
ATOM 2284 O O . ARG A 1 283 ? -3.095 13.678 -7.000 1.00 97.44 283 ARG A O 1
ATOM 2291 N N . LEU A 1 284 ? -5.153 12.842 -6.616 1.00 97.38 284 LEU A N 1
ATOM 2292 C CA . LEU A 1 284 ? -5.556 13.779 -5.566 1.00 97.38 284 LEU A CA 1
ATOM 2293 C C . LEU A 1 284 ? -4.635 13.712 -4.338 1.00 97.38 284 LEU A C 1
ATOM 2295 O O . LEU A 1 284 ? -4.349 14.743 -3.733 1.00 97.38 284 LEU A O 1
ATOM 22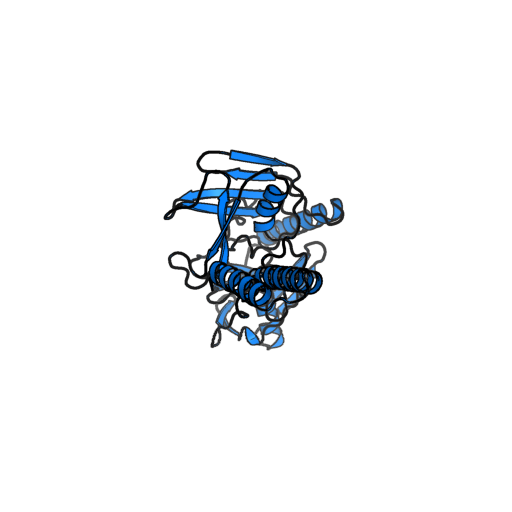99 N N . TYR A 1 285 ? -4.113 12.525 -4.019 1.00 97.31 285 TYR A N 1
ATOM 2300 C CA . TYR A 1 285 ? -3.285 12.269 -2.835 1.00 97.31 285 TYR A CA 1
ATOM 2301 C C . TYR A 1 285 ? -1.819 11.984 -3.178 1.00 97.31 285 TYR A C 1
ATOM 2303 O O . TYR A 1 285 ? -1.103 11.296 -2.446 1.00 97.31 285 TYR A O 1
ATOM 2311 N N . LYS A 1 286 ? -1.342 12.537 -4.298 1.00 96.31 286 LYS A N 1
ATOM 2312 C CA . LYS A 1 286 ? 0.037 12.358 -4.756 1.00 96.31 286 LYS A CA 1
ATOM 2313 C C . LYS A 1 286 ? 1.064 12.836 -3.717 1.00 96.31 286 LYS A C 1
ATOM 2315 O O . LYS A 1 286 ? 0.898 13.873 -3.077 1.00 96.31 286 LYS A O 1
ATOM 2320 N N . ARG A 1 287 ? 2.185 12.120 -3.616 1.00 92.81 287 ARG A N 1
ATOM 2321 C CA . ARG A 1 287 ? 3.289 12.341 -2.672 1.00 92.81 287 ARG A CA 1
ATOM 2322 C C . ARG A 1 287 ? 2.805 12.256 -1.223 1.00 92.81 287 ARG A C 1
ATOM 2324 O O . ARG A 1 287 ? 2.009 11.388 -0.875 1.00 92.81 287 ARG A O 1
ATOM 2331 N N . PHE A 1 288 ? 3.306 13.158 -0.388 1.00 90.50 288 PHE A N 1
ATOM 2332 C CA . PHE A 1 288 ? 3.033 13.253 1.042 1.00 90.50 288 PHE A CA 1
ATOM 2333 C C . PHE A 1 288 ? 1.592 13.676 1.369 1.00 90.50 288 PHE A C 1
ATOM 2335 O O . PHE A 1 288 ? 1.277 13.899 2.532 1.00 90.50 288 PHE A O 1
ATOM 2342 N N . ALA A 1 289 ? 0.722 13.822 0.362 1.00 94.12 289 ALA A N 1
ATOM 2343 C CA . ALA A 1 289 ? -0.701 14.040 0.584 1.00 94.12 289 ALA A CA 1
ATOM 2344 C C . ALA A 1 289 ? -1.442 12.751 0.985 1.00 94.12 289 ALA A C 1
ATOM 2346 O O . ALA A 1 289 ? -2.522 12.851 1.556 1.00 94.12 289 ALA A O 1
ATOM 2347 N N . GLY A 1 290 ? -0.888 11.560 0.720 1.00 94.75 290 GLY A N 1
ATOM 2348 C CA . GLY A 1 290 ? -1.487 10.309 1.201 1.00 94.75 290 GLY A CA 1
ATOM 2349 C C . GLY A 1 290 ? -1.008 9.018 0.535 1.00 94.75 290 GLY A C 1
ATOM 2350 O O . GLY A 1 290 ? -1.187 7.942 1.104 1.00 94.75 290 GLY A O 1
ATOM 2351 N N . ASN A 1 291 ? -0.418 9.090 -0.663 1.00 96.62 291 ASN A N 1
ATOM 2352 C CA . ASN A 1 291 ? -0.027 7.895 -1.423 1.00 96.62 291 ASN A CA 1
ATOM 2353 C C . ASN A 1 291 ? 1.412 7.442 -1.177 1.00 96.62 291 ASN A C 1
ATOM 2355 O O . ASN A 1 291 ? 1.718 6.257 -1.364 1.00 96.62 291 ASN A O 1
ATOM 2359 N N . HIS A 1 292 ? 2.302 8.369 -0.821 1.00 95.56 292 HIS A N 1
ATOM 2360 C CA . HIS A 1 292 ? 3.675 8.056 -0.450 1.00 95.56 292 HIS A CA 1
ATOM 2361 C C . HIS A 1 292 ? 3.722 7.757 1.046 1.00 95.56 292 HIS A C 1
ATOM 2363 O O . HIS A 1 292 ? 3.767 8.679 1.853 1.00 95.56 292 HIS A O 1
ATOM 2369 N N . ILE A 1 293 ? 3.644 6.469 1.372 1.00 93.88 293 ILE A N 1
ATOM 2370 C CA . ILE A 1 293 ? 3.540 5.958 2.739 1.00 93.88 293 ILE A CA 1
ATOM 2371 C C . ILE A 1 293 ? 4.613 4.901 2.988 1.00 93.88 293 ILE A C 1
ATOM 2373 O O . ILE A 1 293 ? 5.006 4.197 2.052 1.00 93.88 293 ILE A O 1
ATOM 2377 N N . HIS A 1 294 ? 5.049 4.751 4.238 1.00 92.56 294 HIS A N 1
ATOM 2378 C CA . HIS A 1 294 ? 6.099 3.805 4.655 1.00 92.56 294 HIS A CA 1
ATOM 2379 C C . HIS A 1 294 ? 5.662 2.324 4.668 1.00 92.56 294 HIS A C 1
ATOM 2381 O O . HIS A 1 294 ? 5.866 1.607 5.647 1.00 92.56 294 HIS A O 1
ATOM 2387 N N . ILE A 1 295 ? 5.108 1.833 3.555 1.00 95.12 295 ILE A N 1
ATOM 2388 C CA . ILE A 1 295 ? 4.854 0.408 3.301 1.00 95.12 295 ILE A CA 1
ATOM 2389 C C . ILE A 1 295 ? 5.812 -0.063 2.203 1.00 95.12 295 ILE A C 1
ATOM 2391 O O . ILE A 1 295 ? 5.784 0.513 1.115 1.00 95.12 295 ILE A O 1
ATOM 2395 N N . PRO A 1 296 ? 6.627 -1.111 2.409 1.00 95.88 296 PRO A N 1
ATOM 2396 C CA . PRO A 1 296 ? 7.442 -1.701 1.347 1.00 95.88 296 PRO A CA 1
ATOM 2397 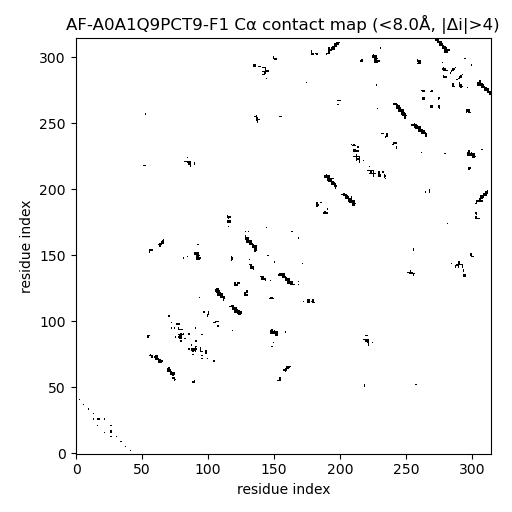C C . PRO A 1 296 ? 6.607 -2.145 0.135 1.00 95.88 296 PRO A C 1
ATOM 2399 O O . PRO A 1 296 ? 5.446 -2.528 0.271 1.00 95.88 296 PRO A O 1
ATOM 2402 N N . GLN A 1 297 ? 7.191 -2.098 -1.065 1.00 97.56 297 GLN A N 1
ATOM 2403 C CA . GLN A 1 297 ? 6.473 -2.383 -2.317 1.00 97.56 297 GLN A CA 1
ATOM 2404 C C . GLN A 1 297 ? 5.862 -3.789 -2.345 1.00 97.56 297 GLN A C 1
ATOM 2406 O O . GLN A 1 297 ? 4.771 -3.983 -2.877 1.00 97.56 297 GLN A O 1
ATOM 2411 N N . ASP A 1 298 ? 6.553 -4.763 -1.759 1.00 98.00 298 ASP A N 1
ATOM 2412 C CA . ASP A 1 298 ? 6.123 -6.159 -1.676 1.00 98.00 298 ASP A CA 1
ATOM 2413 C C . ASP A 1 298 ? 5.064 -6.411 -0.590 1.00 98.00 298 ASP A C 1
ATOM 2415 O O . ASP A 1 298 ? 4.545 -7.517 -0.499 1.00 98.00 298 ASP A O 1
ATOM 2419 N N . PHE A 1 299 ? 4.732 -5.401 0.218 1.00 97.44 299 PHE A N 1
ATOM 2420 C CA . PHE A 1 299 ? 3.735 -5.445 1.294 1.00 97.44 299 PHE A CA 1
ATOM 2421 C C . PHE A 1 299 ? 2.503 -4.579 1.026 1.00 97.44 299 PHE A C 1
ATOM 2423 O O . PHE A 1 299 ? 1.640 -4.462 1.896 1.00 97.44 299 PHE A O 1
ATOM 2430 N N . ARG A 1 300 ? 2.398 -3.963 -0.157 1.00 97.94 300 ARG A N 1
ATOM 2431 C CA . ARG A 1 300 ? 1.267 -3.101 -0.515 1.00 97.94 300 ARG A CA 1
ATOM 2432 C C . ARG A 1 300 ? 0.381 -3.759 -1.571 1.00 97.94 300 ARG A C 1
ATOM 2434 O O . ARG A 1 300 ? 0.645 -3.559 -2.757 1.00 97.94 300 ARG A O 1
ATOM 2441 N N . PRO A 1 301 ? -0.661 -4.515 -1.176 1.00 98.44 301 PRO A N 1
ATOM 2442 C CA . PRO A 1 301 ? -1.669 -5.015 -2.103 1.00 98.44 301 PRO A CA 1
ATOM 2443 C C . PRO A 1 301 ? -2.272 -3.900 -2.965 1.00 98.44 301 PRO A C 1
ATOM 2445 O O . PRO A 1 301 ? -2.593 -2.818 -2.465 1.00 98.44 301 PRO A O 1
ATOM 2448 N N . LEU A 1 302 ? -2.454 -4.176 -4.254 1.00 98.50 302 LEU A N 1
ATOM 2449 C CA . LEU A 1 302 ? -3.055 -3.268 -5.225 1.00 98.50 302 LEU A CA 1
ATOM 2450 C C . LEU A 1 302 ? -4.462 -3.730 -5.620 1.00 98.50 302 LEU A C 1
ATOM 2452 O O . LEU A 1 302 ? -4.707 -4.912 -5.864 1.00 98.50 302 LEU A O 1
ATOM 2456 N N . ASN A 1 303 ? -5.382 -2.771 -5.746 1.00 97.75 303 ASN A N 1
ATOM 2457 C CA . ASN A 1 303 ? -6.700 -3.001 -6.340 1.00 97.75 303 ASN A CA 1
ATOM 2458 C C . ASN A 1 303 ? -6.713 -2.632 -7.819 1.00 97.75 303 ASN A C 1
ATOM 2460 O O . ASN A 1 303 ? -6.736 -3.535 -8.644 1.00 97.75 303 ASN A O 1
ATOM 2464 N N . SER A 1 304 ? -6.715 -1.330 -8.126 1.00 98.00 304 SER A N 1
ATOM 2465 C CA . SER A 1 304 ? -6.528 -0.764 -9.471 1.00 98.00 304 SER A CA 1
ATOM 2466 C C . SER A 1 304 ? -6.269 0.745 -9.388 1.00 98.00 304 SER A C 1
ATOM 2468 O O . SER A 1 304 ? -7.112 1.536 -9.826 1.00 98.00 304 SER A O 1
ATOM 2470 N N . PRO A 1 305 ? -5.154 1.174 -8.770 1.00 98.38 305 PRO A N 1
ATOM 2471 C CA . PRO A 1 305 ? -4.851 2.593 -8.598 1.00 98.38 305 PRO A CA 1
ATOM 2472 C C . PRO A 1 305 ? -4.721 3.316 -9.946 1.00 98.38 305 PRO A C 1
ATOM 2474 O O . PRO A 1 305 ? -4.432 2.704 -10.974 1.00 98.38 305 PRO A O 1
ATOM 2477 N N . ASP A 1 306 ? -4.911 4.635 -9.931 1.00 98.12 306 ASP A N 1
ATOM 2478 C CA . ASP A 1 306 ? -4.818 5.485 -11.127 1.00 98.12 306 ASP A CA 1
ATOM 2479 C C . ASP A 1 306 ? -3.398 5.607 -11.670 1.00 98.12 306 ASP A C 1
ATOM 2481 O O . ASP A 1 306 ? -3.184 5.846 -12.864 1.00 98.12 306 ASP A O 1
ATOM 2485 N N . TYR A 1 307 ? -2.413 5.500 -10.782 1.00 98.69 307 TYR A N 1
ATOM 2486 C CA . TYR A 1 307 ? -1.017 5.517 -11.167 1.00 98.69 307 TYR A CA 1
ATOM 2487 C C . TYR A 1 307 ? -0.135 4.736 -10.200 1.00 98.69 307 TYR A C 1
ATOM 2489 O O . TYR A 1 307 ? -0.466 4.471 -9.037 1.00 98.69 307 TYR A O 1
ATOM 2497 N N . TYR A 1 308 ? 1.051 4.436 -10.703 1.00 98.75 308 TYR A N 1
ATOM 2498 C CA . TYR A 1 308 ? 2.198 4.026 -9.922 1.00 98.75 308 TYR A CA 1
ATOM 2499 C C . TYR A 1 308 ? 3.391 4.885 -10.335 1.00 98.75 308 TYR A C 1
ATOM 2501 O O . TYR A 1 308 ? 3.652 5.086 -11.521 1.00 98.75 308 TYR A O 1
ATOM 2509 N N . GLU A 1 309 ? 4.134 5.402 -9.364 1.00 98.75 309 GLU A N 1
ATOM 2510 C CA . GLU A 1 309 ? 5.379 6.117 -9.618 1.00 98.75 309 GLU A CA 1
ATOM 2511 C C . GLU A 1 309 ? 6.476 5.534 -8.732 1.00 98.75 309 GLU A C 1
ATOM 2513 O O . GLU A 1 309 ? 6.358 5.555 -7.510 1.00 98.75 309 GLU A O 1
ATOM 2518 N N . THR A 1 310 ? 7.562 5.050 -9.334 1.00 98.50 310 THR A N 1
ATOM 2519 C CA . THR A 1 310 ? 8.812 4.795 -8.611 1.00 98.50 310 THR A CA 1
ATOM 2520 C C . THR A 1 310 ? 9.830 5.851 -8.997 1.00 98.50 310 THR A C 1
ATOM 2522 O O . THR A 1 310 ? 9.945 6.241 -10.162 1.00 98.50 310 THR A O 1
ATOM 2525 N N . PHE A 1 311 ? 10.541 6.377 -8.011 1.00 98.00 311 PHE A N 1
ATOM 2526 C CA . PHE A 1 311 ? 11.443 7.491 -8.226 1.00 98.00 311 PHE A CA 1
ATOM 2527 C C . PHE A 1 311 ? 12.663 7.400 -7.322 1.00 98.00 311 PHE A C 1
ATOM 2529 O O . PHE A 1 311 ? 12.609 6.889 -6.203 1.00 98.00 311 PHE A O 1
ATOM 2536 N N . TRP A 1 312 ? 13.769 7.909 -7.844 1.00 97.19 312 TRP A N 1
ATOM 2537 C CA . TRP A 1 312 ? 15.043 7.974 -7.162 1.00 97.19 312 TRP A CA 1
ATOM 2538 C C . TRP A 1 312 ? 15.067 9.127 -6.159 1.00 97.19 312 TRP A C 1
ATOM 2540 O O . TRP A 1 312 ? 14.763 10.271 -6.512 1.00 97.19 312 TRP A O 1
ATOM 2550 N N . ILE A 1 313 ? 15.492 8.851 -4.928 1.00 95.50 313 ILE A N 1
ATOM 2551 C CA . ILE A 1 313 ? 15.793 9.875 -3.920 1.00 95.50 313 ILE A CA 1
ATOM 2552 C C . ILE A 1 313 ? 17.142 9.608 -3.259 1.00 95.50 313 ILE A C 1
ATOM 2554 O O . ILE A 1 313 ? 17.637 8.485 -3.283 1.00 95.50 313 ILE A O 1
ATOM 2558 N N . CYS A 1 314 ? 17.715 10.647 -2.657 1.00 93.75 314 CYS A N 1
ATOM 2559 C CA . CYS A 1 314 ? 18.835 10.563 -1.727 1.00 93.75 314 CYS A CA 1
ATOM 2560 C C . CYS A 1 314 ? 18.412 11.250 -0.430 1.00 93.75 314 CYS A C 1
ATOM 2562 O O . CYS A 1 314 ? 17.992 12.408 -0.491 1.00 93.75 314 CYS A O 1
ATOM 2564 N N . LEU A 1 315 ? 18.489 10.530 0.690 1.00 83.62 315 LEU A N 1
ATOM 2565 C CA . LEU A 1 315 ? 18.200 11.056 2.028 1.00 83.62 315 LEU A CA 1
ATOM 2566 C C . LEU A 1 315 ? 19.419 11.752 2.636 1.00 83.62 315 LEU A C 1
ATOM 2568 O O . LEU A 1 315 ? 20.549 11.230 2.439 1.00 83.62 315 LEU A O 1
#

Mean predicted aligned error: 8.26 Å

Sequence (315 aa):
MNISIFIHIGVGFKFVLIRKKVKNKFVNYSIVITTLFLIGGAIFLQIPRSSAPPPPTSEGSVNILIGAKNHKFNPENVTSIRPDIFQEGHFSMFDILVHLDDGGFIDMEYHFDSSMNTHVIDLLDQETNWWYEVYYSGGWPELNVFRMDHYAWKEDTTFKLYKEDKYFLESVHSIFQDEVTRKINSGGDLILPSVVIKGKTFTTEFADVLVTAHNIRNDTFQLGVITAIDVILSLGDQGLIDYFLRWYDTIGDADVVRSYWVSGINDDIAHGTCGWVYESGDRLYKRFAGNHIHIPQDFRPLNSPDYYETFWICL

pLDDT: mean 91.31, std 12.23, range [44.5, 98.88]

Foldseek 3Di:
DDLVVLVVVLVVVLVVCVVVPDPPVVSVVVSVVSVVCSVVVVVVVPPPPPPQPPLAADPAWDWAAEANDIDTDGLQQFAAPPVQWWDGSKFFQVSVVVVCCVVVNWPWDWDQDLLLRAIATCDINNDGQKDKFKAAFPFDTAAALAGRRLHIDHPRMHIYIDHDDPVVVVVSSVQSNVLQVVCVVVVNWAFAQWEWEAFPVDIDIDGRQTFWAPCPNVSTTPPGFTFQVSSVVSCVVVVNKDWDKDADCADDRGNGDRDIATQDIHPRGDDDQKGKAKFFAEPVCPDRSHGRGNDGRRSGGGRHGNYMYIHIDGD